Protein AF-V2W751-F1 (afdb_monomer)

Solvent-accessible surface area (backbone atoms only — not comparable to full-atom values): 21416 Å² total; per-residue (Å²): 129,74,83,82,61,48,82,93,72,42,69,67,79,45,52,63,68,59,53,48,47,55,61,40,55,54,59,71,37,86,82,28,37,32,38,90,97,34,68,51,27,54,68,54,55,50,49,55,42,44,74,68,67,50,51,70,68,60,56,48,63,60,66,46,85,87,59,82,78,50,60,59,45,31,50,54,49,50,47,54,50,46,64,56,71,80,83,89,65,98,66,56,72,68,54,54,52,47,48,53,34,42,51,46,50,11,51,36,47,47,24,59,45,42,62,73,55,34,55,87,51,32,48,50,53,28,48,18,28,37,28,26,18,48,56,50,48,33,52,48,34,53,75,36,37,64,46,39,41,50,65,66,60,49,49,43,53,42,36,27,46,50,33,41,55,48,53,52,52,52,42,44,72,76,41,47,88,44,80,57,64,65,72,76,66,50,80,74,85,67,67,49,70,68,57,48,51,53,51,51,52,52,50,51,53,50,50,55,50,34,72,76,34,61,89,70,62,63,74,80,84,74,73,74,44,70,35,37,47,100,85,61,48,71,44,89,57,74,95,77,47,43,58,84,45,82,83,59,37,57,58,87,36,22,46,55,75,77,48,50,67,72,59,29,48,55,45,4,57,62,60,46,51,74,41,67,71,48,27,54,53,48,56,56,48,51,54,53,49,60,72,73,55,59,91,47,51,31,66,72,14,52,81,50,42,75,73,75,82,67,78,75,52,91,86,59,73,68,94,73,78,73,74,77,75,82,82,76,90,69,91,74,89,80,83,88,82,74,88,68,77,73,69,76,81,74,76,90,78,88,83,83,89,84,86,86,85,134

Structure (mmCIF, N/CA/C/O backbone):
data_AF-V2W751-F1
#
_entry.id   AF-V2W751-F1
#
loop_
_atom_site.group_PDB
_atom_site.id
_atom_site.type_symbol
_atom_site.label_atom_id
_atom_site.label_alt_id
_atom_site.label_comp_id
_atom_site.label_asym_id
_atom_site.label_entity_id
_atom_site.label_seq_id
_atom_site.pdbx_PDB_ins_code
_atom_site.Cartn_x
_atom_site.Cartn_y
_atom_site.Cartn_z
_atom_site.occupancy
_atom_site.B_iso_or_equiv
_atom_site.auth_seq_id
_atom_site.auth_comp_id
_atom_site.auth_asym_id
_atom_site.auth_atom_id
_atom_site.pdbx_PDB_model_num
ATOM 1 N N . MET A 1 1 ? 7.497 -13.886 -3.544 1.00 73.06 1 MET A N 1
ATOM 2 C CA . MET A 1 1 ? 6.842 -13.140 -4.634 1.00 73.06 1 MET A CA 1
ATOM 3 C C . MET A 1 1 ? 6.254 -14.146 -5.600 1.00 73.06 1 MET A C 1
ATOM 5 O O . MET A 1 1 ? 6.884 -15.173 -5.815 1.00 73.06 1 MET A O 1
ATOM 9 N N . ASP A 1 2 ? 5.068 -13.875 -6.133 1.00 83.25 2 ASP A N 1
ATOM 10 C CA . ASP A 1 2 ? 4.444 -14.713 -7.155 1.00 83.25 2 ASP A CA 1
ATOM 11 C C . ASP A 1 2 ? 5.068 -14.407 -8.529 1.00 83.25 2 ASP A C 1
ATOM 13 O O . ASP A 1 2 ? 5.071 -13.250 -8.955 1.00 83.25 2 ASP A O 1
ATOM 17 N N . LEU A 1 3 ? 5.622 -15.425 -9.196 1.00 87.94 3 LEU A N 1
ATOM 18 C CA . LEU A 1 3 ? 6.333 -15.276 -10.473 1.00 87.94 3 LEU A CA 1
ATOM 19 C C . LEU A 1 3 ? 5.487 -15.644 -11.703 1.00 87.94 3 LEU A C 1
ATOM 21 O O . LEU A 1 3 ? 5.994 -15.595 -12.821 1.00 87.94 3 LEU A O 1
ATOM 25 N N . LEU A 1 4 ? 4.219 -16.020 -11.518 1.00 85.88 4 LEU A N 1
ATOM 26 C CA . LEU A 1 4 ? 3.362 -16.484 -12.607 1.00 85.88 4 LEU A CA 1
ATOM 27 C C . LEU A 1 4 ? 2.984 -15.323 -13.532 1.00 85.88 4 LEU A C 1
ATOM 29 O O . LEU A 1 4 ? 2.599 -14.249 -13.075 1.00 85.88 4 LEU A O 1
ATOM 33 N N . VAL A 1 5 ? 3.057 -15.536 -14.838 1.00 85.62 5 VAL A N 1
ATOM 34 C CA . VAL A 1 5 ? 2.650 -14.558 -15.856 1.00 85.62 5 VAL A CA 1
ATOM 35 C C . VAL A 1 5 ? 1.799 -15.244 -16.912 1.00 85.62 5 VAL A C 1
ATOM 37 O O . VAL A 1 5 ? 1.831 -16.469 -17.045 1.00 85.62 5 VAL A O 1
ATOM 40 N N . GLY A 1 6 ? 1.016 -14.456 -17.645 1.00 83.00 6 GLY A N 1
ATOM 41 C CA . GLY A 1 6 ? 0.236 -14.954 -18.767 1.00 83.00 6 GLY A CA 1
ATOM 42 C C . GLY A 1 6 ? 1.118 -15.397 -19.934 1.00 83.00 6 GLY A C 1
ATOM 43 O O . GLY A 1 6 ? 2.345 -15.249 -19.925 1.00 83.00 6 GLY A O 1
ATOM 44 N N . HIS A 1 7 ? 0.468 -15.916 -20.975 1.00 76.06 7 HIS A N 1
ATOM 45 C CA . HIS A 1 7 ? 1.144 -16.258 -22.223 1.00 76.06 7 HIS A CA 1
ATOM 46 C C . HIS A 1 7 ? 1.943 -15.055 -22.758 1.00 76.06 7 HIS A C 1
ATOM 48 O O . HIS A 1 7 ? 1.533 -13.906 -22.593 1.00 76.06 7 HIS A O 1
ATOM 54 N N . SER A 1 8 ? 3.110 -15.312 -23.353 1.00 79.31 8 SER A N 1
ATOM 55 C CA . SER A 1 8 ? 4.026 -14.271 -23.853 1.00 79.31 8 SER A CA 1
ATOM 56 C C . SER A 1 8 ? 4.509 -13.267 -22.793 1.00 79.31 8 SER A C 1
ATOM 58 O O . SER A 1 8 ? 4.805 -12.118 -23.112 1.00 79.31 8 SER A O 1
ATOM 60 N N . ASN A 1 9 ? 4.609 -13.686 -21.526 1.00 77.00 9 ASN A N 1
ATOM 61 C CA . ASN A 1 9 ? 5.012 -12.838 -20.397 1.00 77.00 9 ASN A CA 1
ATOM 62 C C . ASN A 1 9 ? 4.085 -11.631 -20.160 1.00 77.00 9 ASN A C 1
ATOM 64 O O . ASN A 1 9 ? 4.507 -10.623 -19.582 1.00 77.00 9 ASN A O 1
ATOM 68 N N . VAL A 1 10 ? 2.824 -11.705 -20.593 1.00 78.88 10 VAL A N 1
ATOM 69 C CA . VAL A 1 10 ? 1.836 -10.648 -20.347 1.00 78.88 10 VAL A CA 1
ATOM 70 C C . VAL A 1 10 ? 1.491 -10.608 -18.856 1.00 78.88 10 VAL A C 1
ATOM 72 O O . VAL A 1 10 ? 1.266 -11.639 -18.219 1.00 78.88 10 VAL A O 1
ATOM 75 N N . THR A 1 11 ? 1.484 -9.404 -18.288 1.00 81.69 11 THR A N 1
ATOM 76 C CA . THR A 1 11 ? 1.097 -9.137 -16.898 1.00 81.69 11 THR A CA 1
ATOM 77 C C . THR A 1 11 ? -0.205 -8.349 -16.895 1.00 81.69 11 THR A C 1
ATOM 79 O O . THR A 1 11 ? -0.374 -7.451 -17.714 1.00 81.69 11 THR A O 1
ATOM 82 N N . SER A 1 12 ? -1.132 -8.701 -16.002 1.00 83.25 12 SER A N 1
ATOM 83 C CA . SER A 1 12 ? -2.321 -7.882 -15.758 1.00 83.25 12 SER A CA 1
ATOM 84 C C . SER A 1 12 ? -1.918 -6.592 -15.056 1.00 83.25 12 SER A C 1
ATOM 86 O O . SER A 1 12 ? -1.021 -6.610 -14.215 1.00 83.25 12 SER A O 1
ATOM 88 N N . ASP A 1 13 ? -2.604 -5.504 -15.381 1.00 82.19 13 ASP A N 1
ATOM 89 C CA . ASP A 1 13 ? -2.395 -4.191 -14.783 1.00 82.19 13 ASP A CA 1
ATOM 90 C C . ASP A 1 13 ? -3.690 -3.685 -14.144 1.00 82.19 13 ASP A C 1
ATOM 92 O O . ASP A 1 13 ? -4.791 -4.056 -14.563 1.00 82.19 13 ASP A O 1
ATOM 96 N N . LYS A 1 14 ? -3.545 -2.848 -13.120 1.00 84.62 14 LYS A N 1
ATOM 97 C CA . LYS A 1 14 ? -4.648 -2.169 -12.444 1.00 84.62 14 LYS A CA 1
ATOM 98 C C . LYS A 1 14 ? -4.246 -0.720 -12.229 1.00 84.62 14 LYS A C 1
ATOM 100 O O . LYS A 1 14 ? -3.192 -0.455 -11.658 1.00 84.62 14 LYS A O 1
ATOM 105 N N . ASP A 1 15 ? -5.091 0.199 -12.691 1.00 79.44 15 ASP A N 1
ATOM 106 C CA . ASP A 1 15 ? -4.838 1.634 -12.572 1.00 79.44 15 ASP A CA 1
ATOM 107 C C . ASP A 1 15 ? -4.780 2.035 -11.091 1.00 79.44 15 ASP A C 1
ATOM 109 O O . ASP A 1 15 ? -5.722 1.801 -10.324 1.00 79.44 15 ASP A O 1
ATOM 113 N N . TYR A 1 16 ? -3.672 2.655 -10.687 1.00 79.25 16 TYR A N 1
ATOM 114 C CA . TYR A 1 16 ? -3.466 3.090 -9.311 1.00 79.25 16 TYR A CA 1
ATOM 115 C C . TYR A 1 16 ? -4.491 4.144 -8.877 1.00 79.25 16 TYR A C 1
ATOM 117 O O . TYR A 1 16 ? -4.896 4.149 -7.714 1.00 79.25 16 TYR A O 1
ATOM 125 N N . HIS A 1 17 ? -4.985 4.989 -9.790 1.00 77.19 17 HIS A N 1
ATOM 126 C CA . HIS A 1 17 ? -6.049 5.943 -9.475 1.00 77.19 17 HIS A CA 1
ATOM 127 C C . HIS A 1 17 ? -7.337 5.217 -9.094 1.00 77.19 17 HIS A C 1
ATOM 129 O O . HIS A 1 17 ? -7.989 5.588 -8.116 1.00 77.19 17 HIS A O 1
ATOM 135 N N . HIS A 1 18 ? -7.681 4.152 -9.827 1.00 81.06 18 HIS A N 1
ATOM 136 C CA . HIS A 1 18 ? -8.839 3.323 -9.509 1.00 81.06 18 HIS A CA 1
ATOM 137 C C . HIS A 1 18 ? -8.667 2.646 -8.145 1.00 81.06 18 HIS A C 1
ATOM 139 O O . HIS A 1 18 ? -9.551 2.733 -7.293 1.00 81.06 18 HIS A O 1
ATOM 145 N N . VAL A 1 19 ? -7.503 2.044 -7.893 1.00 83.44 19 VAL A N 1
ATOM 146 C CA . VAL A 1 19 ? -7.194 1.403 -6.606 1.00 83.44 19 VAL A CA 1
ATOM 147 C C . VAL A 1 19 ? -7.315 2.394 -5.443 1.00 83.44 19 VAL A C 1
ATOM 149 O O . VAL A 1 19 ? -7.905 2.073 -4.409 1.00 83.44 19 VAL A O 1
ATOM 152 N N . PHE A 1 20 ? -6.808 3.617 -5.598 1.00 80.69 20 PHE A N 1
ATOM 153 C CA . PHE A 1 20 ? -6.849 4.629 -4.539 1.00 80.69 20 PHE A CA 1
ATOM 154 C C . PHE A 1 20 ? -8.255 5.185 -4.305 1.00 80.69 20 PHE A C 1
ATOM 156 O O . PHE A 1 20 ? -8.636 5.392 -3.149 1.00 80.69 20 PHE A O 1
ATOM 163 N N . LYS A 1 21 ? -9.060 5.326 -5.365 1.00 76.94 21 LYS A N 1
ATOM 164 C CA . LYS A 1 21 ? -10.497 5.620 -5.259 1.00 76.94 21 LYS A CA 1
ATOM 165 C C . LYS A 1 21 ? -11.221 4.520 -4.472 1.00 76.94 21 LYS A C 1
ATOM 167 O O . LYS A 1 21 ? -11.957 4.805 -3.529 1.00 76.94 21 LYS A O 1
ATOM 172 N N . CYS A 1 22 ? -10.959 3.251 -4.776 1.00 80.69 22 CYS A N 1
ATOM 173 C CA . CYS A 1 22 ? -11.554 2.129 -4.046 1.00 80.69 22 CYS A CA 1
ATOM 174 C C . CYS A 1 22 ? -11.138 2.104 -2.562 1.00 80.69 22 CYS A C 1
ATOM 176 O O . CYS A 1 22 ? -11.973 1.858 -1.688 1.00 80.69 22 CYS A O 1
ATOM 178 N N . LEU A 1 23 ? -9.886 2.452 -2.244 1.00 78.81 23 LEU A N 1
ATOM 179 C CA . LEU A 1 23 ? -9.411 2.586 -0.860 1.00 78.81 23 LEU A CA 1
ATOM 180 C C . LEU A 1 23 ? -10.078 3.739 -0.092 1.00 78.81 23 LEU A C 1
ATOM 182 O O . LEU A 1 23 ? -10.232 3.660 1.129 1.00 78.81 23 LEU A O 1
ATOM 186 N N . GLN A 1 24 ? -10.490 4.810 -0.770 1.00 74.00 24 GLN A N 1
ATOM 187 C CA . GLN A 1 24 ? -11.296 5.870 -0.160 1.00 74.00 24 GLN A CA 1
ATOM 188 C C . GLN A 1 24 ? -12.697 5.370 0.193 1.00 74.00 24 GLN A C 1
ATOM 190 O O . GLN A 1 24 ? -13.166 5.615 1.304 1.00 74.00 24 GLN A O 1
ATOM 195 N N . ASN A 1 25 ? -13.335 4.629 -0.714 1.00 72.56 25 ASN A N 1
ATOM 196 C CA . ASN A 1 25 ? -14.704 4.145 -0.530 1.00 72.56 25 ASN A CA 1
ATOM 197 C C . ASN A 1 25 ? -14.851 3.189 0.662 1.00 72.56 25 ASN A C 1
ATOM 199 O O . ASN A 1 25 ? -15.901 3.174 1.305 1.00 72.56 25 ASN A O 1
ATOM 203 N N . LEU A 1 26 ? -13.787 2.475 1.046 1.00 69.94 26 LEU A N 1
ATOM 204 C CA . LEU A 1 26 ? -13.773 1.675 2.278 1.00 69.94 26 LEU A CA 1
ATOM 205 C C . LEU A 1 26 ? -14.098 2.481 3.537 1.00 69.94 26 LEU A C 1
ATOM 207 O O . LEU A 1 26 ? -14.665 1.958 4.490 1.00 69.94 26 LEU A O 1
ATOM 211 N N . LYS A 1 27 ? -13.780 3.775 3.542 1.00 62.22 27 LYS A N 1
ATOM 212 C CA . LYS A 1 27 ? -13.969 4.667 4.692 1.00 62.22 27 LYS A CA 1
ATOM 213 C C . LYS A 1 27 ? -15.420 5.112 4.858 1.00 62.22 27 LYS A C 1
ATOM 215 O O . LYS A 1 27 ? -15.774 5.661 5.897 1.00 62.22 27 LYS A O 1
ATOM 220 N N . LEU A 1 28 ? -16.247 4.894 3.837 1.00 58.19 28 LEU A N 1
ATOM 221 C CA . LEU A 1 28 ? -17.688 5.124 3.887 1.00 58.19 28 LEU A CA 1
ATOM 222 C C . LEU A 1 28 ? -18.445 3.880 4.354 1.00 58.19 28 LEU A C 1
ATOM 224 O O . LEU A 1 28 ? -19.629 3.973 4.678 1.00 58.19 28 LEU A O 1
ATOM 228 N N . GLN A 1 29 ? -17.784 2.721 4.428 1.00 65.25 29 GLN A N 1
ATOM 229 C CA . GLN A 1 29 ? -18.441 1.512 4.891 1.00 65.25 29 GLN A CA 1
ATOM 230 C C . GLN A 1 29 ? -18.704 1.613 6.393 1.00 65.25 29 GLN A C 1
ATOM 232 O O . GLN A 1 29 ? -17.788 1.673 7.215 1.00 65.25 29 GLN A O 1
ATOM 237 N N . ALA A 1 30 ? -19.987 1.595 6.759 1.00 61.12 30 ALA A N 1
ATOM 238 C CA . ALA A 1 30 ? -20.428 1.610 8.152 1.00 61.12 30 ALA A CA 1
ATOM 239 C C . ALA A 1 30 ? -19.853 0.435 8.965 1.00 61.12 30 ALA A C 1
ATOM 241 O O . ALA A 1 30 ? -19.708 0.539 10.181 1.00 61.12 30 ALA A O 1
ATOM 242 N N . GLN A 1 31 ? -19.498 -0.661 8.287 1.00 74.06 31 GLN A N 1
ATOM 243 C CA . GLN A 1 31 ? -18.915 -1.858 8.884 1.00 74.06 31 GLN A CA 1
ATOM 244 C C . GLN A 1 31 ? -17.474 -1.653 9.387 1.00 74.06 31 GLN A C 1
ATOM 246 O O . GLN A 1 31 ? -17.047 -2.377 10.284 1.00 74.06 31 GLN A O 1
ATOM 251 N N . GLY A 1 32 ? -16.760 -0.636 8.887 1.00 83.25 32 GLY A N 1
ATOM 252 C CA . GLY A 1 32 ? -15.377 -0.344 9.263 1.00 83.25 32 GLY A CA 1
ATOM 253 C C . GLY A 1 32 ? -14.355 -1.340 8.706 1.00 83.25 32 GLY A C 1
ATOM 254 O O . GLY A 1 32 ? -14.696 -2.300 8.023 1.00 83.25 32 GLY A O 1
ATOM 255 N N . ILE A 1 33 ? -13.082 -1.084 9.008 1.00 88.25 33 ILE A N 1
ATOM 256 C CA . ILE A 1 33 ? -11.937 -1.893 8.567 1.00 88.25 33 ILE A CA 1
ATOM 257 C C . ILE A 1 33 ? -11.385 -2.652 9.775 1.00 88.25 33 ILE A C 1
ATOM 259 O O . ILE A 1 33 ? -10.992 -2.029 10.763 1.00 88.25 33 ILE A O 1
ATOM 263 N N . GLN A 1 34 ? -11.328 -3.981 9.714 1.00 89.88 34 GLN A N 1
ATOM 264 C CA . GLN A 1 34 ? -10.717 -4.787 10.767 1.00 89.88 34 GLN A CA 1
ATOM 265 C C . GLN A 1 34 ? -9.197 -4.855 10.597 1.00 89.88 34 GLN A C 1
ATOM 267 O O . GLN A 1 34 ? -8.691 -5.299 9.566 1.00 89.88 34 GLN A O 1
ATOM 272 N N . ILE A 1 35 ? -8.474 -4.460 11.643 1.00 88.88 35 ILE A N 1
ATOM 273 C CA . ILE A 1 35 ? -7.019 -4.578 11.761 1.00 88.88 35 ILE A CA 1
ATOM 274 C C . ILE A 1 35 ? -6.719 -5.007 13.189 1.00 88.88 35 ILE A C 1
ATOM 276 O O . ILE A 1 35 ? -7.204 -4.380 14.131 1.00 88.88 35 ILE A O 1
ATOM 280 N N . LEU A 1 36 ? -5.925 -6.068 13.354 1.00 83.88 36 LEU A N 1
ATOM 281 C CA . LEU A 1 36 ? -5.809 -6.771 14.637 1.00 83.88 36 LEU A CA 1
ATOM 282 C C . LEU A 1 36 ? -7.206 -7.249 15.101 1.00 83.88 36 LEU A C 1
ATOM 284 O O . LEU A 1 36 ? -8.037 -7.684 14.296 1.00 83.88 36 LEU A O 1
ATOM 288 N N . ASP A 1 37 ? -7.480 -7.090 16.393 1.00 85.38 37 ASP A N 1
ATOM 289 C CA . ASP A 1 37 ? -8.782 -7.303 17.022 1.00 85.38 37 ASP A CA 1
ATOM 290 C C . ASP A 1 37 ? -9.638 -6.021 17.073 1.00 85.38 37 ASP A C 1
ATOM 292 O O . ASP A 1 37 ? -10.608 -5.945 17.828 1.00 85.38 37 ASP A O 1
ATOM 296 N N . GLN A 1 38 ? -9.279 -4.983 16.305 1.00 89.44 38 GLN A N 1
ATOM 297 C CA . GLN A 1 38 ? -9.976 -3.696 16.294 1.00 89.44 38 GLN A CA 1
ATOM 298 C C . GLN A 1 38 ? -10.731 -3.474 14.986 1.00 89.44 38 GLN A C 1
ATOM 300 O O . GLN A 1 38 ? -10.213 -3.718 13.898 1.00 89.44 38 GLN A O 1
ATOM 305 N N . VAL A 1 39 ? -11.953 -2.952 15.096 1.00 91.06 39 VAL A N 1
ATOM 306 C CA . VAL A 1 39 ? -12.754 -2.510 13.948 1.00 91.06 39 VAL A CA 1
ATOM 307 C C . VAL A 1 39 ? -12.675 -0.992 13.870 1.00 91.06 39 VAL A C 1
ATOM 309 O O . VAL A 1 39 ? -13.299 -0.281 14.658 1.00 91.06 39 VAL A O 1
ATOM 312 N N . LEU A 1 40 ? -11.896 -0.490 12.918 1.00 90.00 40 LEU A N 1
ATOM 313 C CA . LEU A 1 40 ? -11.726 0.934 12.664 1.00 90.00 40 LEU A CA 1
ATOM 314 C C . LEU A 1 40 ? -12.932 1.462 11.892 1.00 90.00 40 LEU A C 1
ATOM 316 O O . LEU A 1 40 ? -13.013 1.373 10.667 1.00 90.00 40 LEU A O 1
ATOM 320 N N . THR A 1 41 ? -13.893 2.002 12.632 1.00 90.12 41 THR A N 1
ATOM 321 C CA . THR A 1 41 ? -15.079 2.648 12.068 1.00 90.12 41 THR A CA 1
ATOM 322 C C . THR A 1 41 ? -14.791 4.105 11.692 1.00 90.12 41 THR A C 1
ATOM 324 O O . THR A 1 41 ? -13.851 4.717 12.217 1.00 90.12 41 THR A O 1
ATOM 327 N N . PRO A 1 42 ? -15.621 4.725 10.832 1.00 87.31 42 PRO A N 1
ATOM 328 C CA . PRO A 1 42 ? -15.451 6.130 10.473 1.00 87.31 42 PRO A CA 1
ATOM 329 C C . PRO A 1 42 ? -15.471 7.064 11.688 1.00 87.31 42 PRO A C 1
ATOM 331 O O . PRO A 1 42 ? -14.747 8.053 11.710 1.00 87.31 42 PRO A O 1
ATOM 334 N N . SER A 1 43 ? -16.264 6.759 12.720 1.00 87.88 43 SER A N 1
ATOM 335 C CA . SER A 1 43 ? -16.303 7.547 13.959 1.00 87.88 43 SER A CA 1
ATOM 336 C C . SER A 1 43 ? -14.980 7.497 14.720 1.00 87.88 43 SER A C 1
ATOM 338 O O . SER A 1 43 ? -14.514 8.544 15.165 1.00 87.88 43 SER A O 1
ATOM 340 N N . ILE A 1 44 ? -14.347 6.322 14.806 1.00 89.12 44 ILE A N 1
ATOM 341 C CA . ILE A 1 44 ? -13.020 6.167 15.415 1.00 89.12 44 ILE A CA 1
ATOM 342 C C . ILE A 1 44 ? -12.010 7.011 14.637 1.00 89.12 44 ILE A C 1
ATOM 344 O O . ILE A 1 44 ? -11.370 7.876 15.223 1.00 89.12 44 ILE A O 1
ATOM 348 N N . ILE A 1 45 ? -11.921 6.855 13.312 1.00 88.69 45 ILE A N 1
ATOM 349 C CA . ILE A 1 45 ? -10.951 7.611 12.500 1.00 88.69 45 ILE A CA 1
ATOM 350 C C . ILE A 1 45 ? -11.156 9.128 12.666 1.00 88.69 45 ILE A C 1
ATOM 352 O O . ILE A 1 45 ? -10.192 9.862 12.878 1.00 88.69 45 ILE A O 1
ATOM 356 N N . LYS A 1 46 ? -12.409 9.605 12.639 1.00 89.69 46 LYS A N 1
ATOM 357 C CA . LYS A 1 46 ? -12.745 11.021 12.873 1.00 89.69 46 LYS A CA 1
ATOM 358 C C . LYS A 1 46 ? -12.289 11.508 14.250 1.00 89.69 46 LYS A C 1
ATOM 360 O O . LYS A 1 46 ? -11.777 12.620 14.348 1.00 89.69 46 LYS A O 1
ATOM 365 N N . GLN A 1 47 ? -12.444 10.689 15.290 1.00 89.69 47 GLN A N 1
ATOM 366 C CA . GLN A 1 47 ? -11.999 11.030 16.640 1.00 89.69 47 GLN A CA 1
ATOM 367 C C . GLN A 1 47 ? -10.477 11.211 16.703 1.00 89.69 47 GLN A C 1
ATOM 369 O O . GLN A 1 47 ? -10.022 12.237 17.196 1.00 89.69 47 GLN A O 1
ATOM 374 N N . TYR A 1 48 ? -9.692 10.292 16.131 1.00 89.56 48 TYR A N 1
ATOM 375 C CA . TYR A 1 48 ? -8.226 10.429 16.104 1.00 89.56 48 TYR A CA 1
ATOM 376 C C . TYR A 1 48 ? -7.760 11.640 15.300 1.00 89.56 48 TYR A C 1
ATOM 378 O O . TYR A 1 48 ? -6.816 12.315 15.701 1.00 89.56 48 TYR A O 1
ATOM 386 N N . LEU A 1 49 ? -8.427 11.946 14.185 1.00 88.56 49 LEU A N 1
ATOM 387 C CA . LEU A 1 49 ? -8.127 13.152 13.413 1.00 88.56 49 LEU A CA 1
ATOM 388 C C . LEU A 1 49 ? -8.422 14.420 14.226 1.00 88.56 49 LEU A C 1
ATOM 390 O O . LEU A 1 49 ? -7.624 15.356 14.216 1.00 88.56 49 LEU A O 1
ATOM 394 N N . SER A 1 50 ? -9.532 14.444 14.966 1.00 89.38 50 SER A N 1
ATOM 395 C CA . SER A 1 50 ? -9.856 15.553 15.867 1.00 89.38 50 SER A CA 1
ATOM 396 C C . SER A 1 50 ? -8.823 15.684 16.990 1.00 89.38 50 SER A C 1
ATOM 398 O O . SER A 1 50 ? -8.377 16.791 17.284 1.00 89.38 50 SER A O 1
ATOM 400 N N . ASP A 1 51 ? -8.408 14.568 17.595 1.00 87.69 51 ASP A N 1
ATOM 401 C CA . ASP A 1 51 ? -7.397 14.542 18.659 1.00 87.69 51 ASP A CA 1
ATOM 402 C C . ASP A 1 51 ? -6.012 14.981 18.153 1.00 87.69 51 ASP A C 1
ATOM 404 O O . ASP A 1 51 ? -5.248 15.602 18.894 1.00 87.69 51 ASP A O 1
ATOM 408 N N . ALA A 1 52 ? -5.708 14.720 16.878 1.00 86.25 52 ALA A N 1
ATOM 409 C CA . ALA A 1 52 ? -4.516 15.207 16.185 1.00 86.25 52 ALA A CA 1
ATOM 410 C C . ALA A 1 52 ? -4.598 16.696 15.788 1.00 86.25 52 ALA A C 1
ATOM 412 O O . ALA A 1 52 ? -3.631 17.244 15.260 1.00 86.25 52 ALA A O 1
ATOM 413 N N . GLY A 1 53 ? -5.725 17.367 16.057 1.00 86.69 53 GLY A N 1
ATOM 414 C CA . GLY A 1 53 ? -5.906 18.803 15.842 1.00 86.69 53 GLY A CA 1
ATOM 415 C C . GLY A 1 53 ? -6.485 19.192 14.480 1.00 86.69 53 GLY A C 1
ATOM 416 O O . GLY A 1 53 ? -6.475 20.376 14.139 1.00 86.69 53 GLY A O 1
ATOM 417 N N . HIS A 1 54 ? -7.005 18.245 13.692 1.00 85.06 54 HIS A N 1
ATOM 418 C CA . HIS A 1 54 ? -7.702 18.579 12.448 1.00 85.06 54 HIS A CA 1
ATOM 419 C C . HIS A 1 54 ? -9.048 19.267 12.729 1.00 85.06 54 HIS A C 1
ATOM 421 O O . HIS A 1 54 ? -9.771 18.908 13.658 1.00 85.06 54 HIS A O 1
ATOM 427 N N . SER A 1 55 ? -9.411 20.256 11.904 1.00 87.38 55 SER A N 1
ATOM 428 C CA . SER A 1 55 ? -10.670 20.989 12.068 1.00 87.38 55 SER A CA 1
ATOM 429 C C . SER A 1 55 ? -11.885 20.127 11.712 1.00 87.38 55 SER A C 1
ATOM 431 O O . SER A 1 55 ? -11.832 19.278 10.820 1.00 87.38 55 SER A O 1
ATOM 433 N N . GLN A 1 56 ? -13.023 20.388 12.359 1.00 85.25 56 GLN A N 1
ATOM 434 C CA . GLN A 1 56 ? -14.259 19.651 12.087 1.00 85.25 56 GLN A CA 1
ATOM 435 C C . GLN A 1 56 ? -14.728 19.804 10.631 1.00 85.25 56 GLN A C 1
ATOM 437 O O . GLN A 1 56 ? -15.219 18.836 10.056 1.00 85.25 56 GLN A O 1
ATOM 442 N N . MET A 1 57 ? -14.535 20.981 10.017 1.00 83.00 57 MET A N 1
ATOM 443 C CA . MET A 1 57 ? -14.830 21.190 8.591 1.00 83.00 57 MET A CA 1
ATOM 444 C C . MET A 1 57 ? -13.959 20.303 7.696 1.00 83.00 57 MET A C 1
ATOM 446 O O . MET A 1 57 ? -14.480 19.655 6.796 1.00 83.00 57 MET A O 1
ATOM 450 N N . HIS A 1 58 ? -12.653 20.222 7.975 1.00 81.81 58 HIS A N 1
ATOM 451 C CA . HIS A 1 58 ? -11.721 19.369 7.229 1.00 81.81 58 HIS A CA 1
ATOM 452 C C . HIS A 1 58 ? -12.104 17.889 7.337 1.00 81.81 58 HIS A C 1
ATOM 454 O O . HIS A 1 58 ? -12.159 17.168 6.344 1.00 81.81 58 HIS A O 1
ATOM 460 N N . ILE A 1 59 ? -12.447 17.442 8.546 1.00 84.06 59 ILE A N 1
ATOM 461 C CA . ILE A 1 59 ? -12.908 16.073 8.797 1.00 84.06 59 ILE A CA 1
ATOM 462 C C . ILE A 1 59 ? -14.246 15.800 8.094 1.00 84.06 59 ILE A C 1
ATOM 464 O O . ILE A 1 59 ? -14.436 14.724 7.539 1.00 84.06 59 ILE A O 1
ATOM 468 N N . GLN A 1 60 ? -15.189 16.741 8.099 1.00 82.75 60 GLN A N 1
ATOM 469 C CA . GLN A 1 60 ? -16.473 16.566 7.416 1.00 82.75 60 GLN A CA 1
ATOM 470 C C . GLN A 1 60 ? -16.312 16.482 5.899 1.00 82.75 60 GLN A C 1
ATOM 472 O O . GLN A 1 60 ? -16.905 15.589 5.298 1.00 82.75 60 GLN A O 1
ATOM 477 N N . ALA A 1 61 ? -15.475 17.338 5.308 1.00 79.56 61 ALA A N 1
ATOM 478 C CA . ALA A 1 61 ? -15.181 17.315 3.877 1.00 79.56 61 ALA A CA 1
ATOM 479 C C . ALA A 1 61 ? -14.608 15.956 3.438 1.00 79.56 61 ALA A C 1
ATOM 481 O O . ALA A 1 61 ? -15.108 15.347 2.500 1.00 79.56 61 ALA A O 1
ATOM 482 N N . MET A 1 62 ? -13.638 15.412 4.182 1.00 76.75 62 MET A N 1
ATOM 483 C CA . MET A 1 62 ? -13.003 14.123 3.859 1.00 76.75 62 MET A CA 1
ATOM 484 C C . MET A 1 62 ? -13.928 12.898 3.959 1.00 76.75 62 MET A C 1
ATOM 486 O O . MET A 1 62 ? -13.600 11.843 3.420 1.00 76.75 62 MET A O 1
ATOM 490 N N . PHE A 1 63 ? -15.047 13.003 4.679 1.00 77.44 63 PHE A N 1
ATOM 491 C CA . PHE A 1 63 ? -15.995 11.903 4.894 1.00 77.44 63 PHE A CA 1
ATOM 492 C C . PHE A 1 63 ? -17.368 12.183 4.265 1.00 77.44 63 PHE A C 1
ATOM 494 O O . PHE A 1 63 ? -18.359 11.565 4.665 1.00 77.44 63 PHE A O 1
ATOM 501 N N . HIS A 1 64 ? -17.446 13.126 3.324 1.00 72.56 64 HIS A N 1
ATOM 502 C CA . HIS A 1 64 ? -18.688 13.447 2.638 1.00 72.56 64 HIS A CA 1
ATOM 503 C C . HIS A 1 64 ? -19.003 12.372 1.572 1.00 72.56 64 HIS A C 1
ATOM 505 O O . HIS A 1 64 ? -18.175 12.124 0.700 1.00 72.56 64 HIS A O 1
ATOM 511 N N . PRO A 1 65 ? -20.174 11.708 1.619 1.00 59.06 65 PRO A N 1
ATOM 512 C CA . PRO A 1 65 ? -20.469 10.539 0.779 1.00 59.06 65 PRO A CA 1
ATOM 513 C C . PRO A 1 65 ? -20.768 10.863 -0.694 1.00 59.06 65 PRO A C 1
ATOM 515 O O . PRO A 1 65 ? -20.735 9.957 -1.525 1.00 59.06 65 PRO A O 1
ATOM 518 N N . GLU A 1 66 ? -21.073 12.124 -1.008 1.00 60.44 66 GLU A N 1
ATOM 519 C CA . GLU A 1 66 ? -21.448 12.568 -2.361 1.00 60.44 66 GLU A CA 1
ATOM 520 C C . GLU A 1 66 ? -20.243 12.822 -3.278 1.00 60.44 66 GLU A C 1
ATOM 522 O O . GLU A 1 66 ? -20.401 12.868 -4.493 1.00 60.44 66 GLU A O 1
ATOM 527 N N . ASP A 1 67 ? -19.032 12.936 -2.724 1.00 58.03 67 ASP A N 1
ATOM 528 C CA . ASP A 1 67 ? -17.831 13.263 -3.497 1.00 58.03 67 ASP A CA 1
ATOM 529 C C . ASP A 1 67 ? -16.927 12.038 -3.705 1.00 58.03 67 ASP A C 1
ATOM 531 O O . ASP A 1 67 ? -15.786 11.956 -3.252 1.00 58.03 67 ASP A O 1
ATOM 535 N N . LYS A 1 68 ? -17.486 11.013 -4.361 1.00 54.91 68 LYS A N 1
ATOM 536 C CA . LYS A 1 68 ? -16.801 9.733 -4.639 1.00 54.91 68 LYS A CA 1
ATOM 537 C C . LYS A 1 68 ? -15.750 9.831 -5.749 1.00 54.91 68 LYS A C 1
ATOM 539 O O . LYS A 1 68 ? -15.138 8.817 -6.089 1.00 54.91 68 LYS A O 1
ATOM 544 N N . GLN A 1 69 ? -15.601 11.001 -6.372 1.00 53.91 69 GLN A N 1
ATOM 545 C CA . GLN A 1 69 ? -14.675 11.228 -7.483 1.00 53.91 69 GLN A CA 1
ATOM 546 C C . GLN A 1 69 ? -13.503 12.142 -7.113 1.00 53.91 69 GLN A C 1
ATOM 548 O O . GLN A 1 69 ? -12.561 12.241 -7.900 1.00 53.91 69 GLN A O 1
ATOM 553 N N . ASP A 1 70 ? -13.494 12.731 -5.914 1.00 65.19 70 ASP A N 1
ATOM 554 C CA . ASP A 1 70 ? -12.374 13.551 -5.478 1.00 65.19 70 ASP A CA 1
ATOM 555 C C . ASP A 1 70 ? -11.212 12.714 -4.909 1.00 65.19 70 ASP A C 1
ATOM 557 O O . ASP A 1 70 ? -11.087 12.425 -3.710 1.00 65.19 70 ASP A O 1
ATOM 561 N N . ILE A 1 71 ? -10.307 12.360 -5.821 1.00 63.31 71 ILE A N 1
ATOM 562 C CA . ILE A 1 71 ? -9.031 11.697 -5.545 1.00 63.31 71 ILE A CA 1
ATOM 563 C C . ILE A 1 71 ? -8.165 12.543 -4.580 1.00 63.31 71 ILE A C 1
ATOM 565 O O . ILE A 1 71 ? -7.381 11.977 -3.816 1.00 63.31 71 ILE A O 1
ATOM 569 N N . MET A 1 72 ? -8.334 13.872 -4.522 1.00 66.69 72 MET A N 1
ATOM 570 C CA . MET A 1 72 ? -7.655 14.736 -3.549 1.00 66.69 72 MET A CA 1
ATOM 571 C C . MET A 1 72 ? -7.989 14.342 -2.119 1.00 66.69 72 MET A C 1
ATOM 573 O O . MET A 1 72 ? -7.108 14.118 -1.286 1.00 66.69 72 MET A O 1
ATOM 577 N N . LEU A 1 73 ? -9.287 14.273 -1.827 1.00 67.44 73 LEU A N 1
ATOM 578 C CA . LEU A 1 73 ? -9.793 13.937 -0.506 1.00 67.44 73 LEU A CA 1
ATOM 579 C C . LEU A 1 73 ? -9.378 12.513 -0.128 1.00 67.44 73 LEU A C 1
ATOM 581 O O . LEU A 1 73 ? -9.065 12.259 1.041 1.00 67.44 73 LEU A O 1
ATOM 585 N N . ALA A 1 74 ? -9.270 11.608 -1.111 1.00 66.31 74 ALA A N 1
ATOM 586 C CA . ALA A 1 74 ? -8.697 10.280 -0.915 1.00 66.31 74 ALA A CA 1
ATOM 587 C C . ALA A 1 74 ? -7.265 10.370 -0.378 1.00 66.31 74 ALA A C 1
ATOM 589 O O . ALA A 1 74 ? -6.988 9.846 0.707 1.00 66.31 74 ALA A O 1
ATOM 590 N N . TYR A 1 75 ? -6.384 11.066 -1.100 1.00 70.31 75 TYR A N 1
ATOM 591 C CA . TYR A 1 75 ? -4.979 11.235 -0.737 1.00 70.31 75 TYR A CA 1
ATOM 592 C C . TYR A 1 75 ? -4.808 11.951 0.595 1.00 70.31 75 TYR A C 1
ATOM 594 O O . TYR A 1 75 ? -4.110 11.437 1.468 1.00 70.31 75 TYR A O 1
ATOM 602 N N . MET A 1 76 ? -5.483 13.086 0.792 1.00 74.19 76 MET A N 1
ATOM 603 C CA . MET A 1 76 ? -5.414 13.850 2.036 1.00 74.19 76 MET A CA 1
ATOM 604 C C . MET A 1 76 ? -5.804 12.995 3.236 1.00 74.19 76 MET A C 1
ATOM 606 O O . MET A 1 76 ? -5.140 13.040 4.267 1.00 74.19 76 MET A O 1
ATOM 610 N N . LEU A 1 77 ? -6.848 12.177 3.121 1.00 75.69 77 LEU A N 1
ATOM 611 C CA . LEU A 1 77 ? -7.274 11.322 4.220 1.00 75.69 77 LEU A CA 1
ATOM 612 C C . LEU A 1 77 ? -6.298 10.165 4.471 1.00 75.69 77 LEU A C 1
ATOM 614 O O . LEU A 1 77 ? -6.003 9.872 5.625 1.00 75.69 77 LEU A O 1
ATOM 618 N N . LEU A 1 78 ? -5.782 9.513 3.422 1.00 78.06 78 LEU A N 1
ATOM 619 C CA . LEU A 1 78 ? -4.760 8.463 3.571 1.00 78.06 78 LEU A CA 1
ATOM 620 C C . LEU A 1 78 ? -3.482 9.026 4.211 1.00 78.06 78 LEU A C 1
ATOM 622 O O . LEU A 1 78 ? -2.936 8.416 5.131 1.00 78.06 78 LEU A O 1
ATOM 626 N N . HIS A 1 79 ? -3.079 10.227 3.790 1.00 79.06 79 HIS A N 1
ATOM 627 C CA . HIS A 1 79 ? -2.001 10.994 4.397 1.00 79.06 79 HIS A CA 1
ATOM 628 C C . HIS A 1 79 ? -2.280 11.288 5.874 1.00 79.06 79 HIS A C 1
ATOM 630 O O . HIS A 1 79 ? -1.459 10.991 6.737 1.00 79.06 79 HIS A O 1
ATOM 636 N N . ASN A 1 80 ? -3.447 11.850 6.196 1.00 80.69 80 ASN A N 1
ATOM 637 C CA . ASN A 1 80 ? -3.754 12.242 7.570 1.00 80.69 80 ASN A CA 1
ATOM 638 C C . ASN A 1 80 ? -3.778 11.030 8.509 1.00 80.69 80 ASN A C 1
ATOM 640 O O . ASN A 1 80 ? -3.344 11.155 9.647 1.00 80.69 80 ASN A O 1
ATOM 644 N N . ILE A 1 81 ? -4.197 9.854 8.023 1.00 83.44 81 ILE A N 1
ATOM 645 C CA . ILE A 1 81 ? -4.129 8.593 8.776 1.00 83.44 81 ILE A CA 1
ATOM 646 C C . ILE A 1 81 ? -2.675 8.175 9.035 1.00 83.44 81 ILE A C 1
ATOM 648 O O . ILE A 1 81 ? -2.347 7.822 10.166 1.00 83.44 81 ILE A O 1
ATOM 652 N N . TRP A 1 82 ? -1.786 8.221 8.034 1.00 84.25 82 TRP A N 1
ATOM 653 C CA . TRP A 1 82 ? -0.382 7.845 8.255 1.00 84.25 82 TRP A CA 1
ATOM 654 C C . TRP A 1 82 ? 0.384 8.850 9.124 1.00 84.25 82 TRP A C 1
ATOM 656 O O . TRP A 1 82 ? 1.416 8.498 9.692 1.00 84.25 82 TRP A O 1
ATOM 666 N N . SER A 1 83 ? -0.088 10.102 9.183 1.00 82.75 83 SER A N 1
ATOM 667 C CA . SER A 1 83 ? 0.579 11.231 9.849 1.00 82.75 83 SER A CA 1
ATOM 668 C C . SER A 1 83 ? 0.103 11.425 11.288 1.00 82.75 83 SER A C 1
ATOM 670 O O . SER A 1 83 ? 0.535 12.369 11.953 1.00 82.75 83 SER A O 1
ATOM 672 N N . LEU A 1 84 ? -0.779 10.549 11.782 1.00 83.25 84 LEU A N 1
ATOM 673 C CA . LEU A 1 84 ? -1.275 10.615 13.151 1.00 83.25 84 LEU A CA 1
ATOM 674 C C . LEU A 1 84 ? -0.112 10.509 14.154 1.00 83.25 84 LEU A C 1
ATOM 676 O O . LEU A 1 84 ? 0.683 9.565 14.085 1.00 83.25 84 LEU A O 1
ATOM 680 N N . PRO A 1 85 ? -0.005 11.447 15.111 1.00 78.00 85 PRO A N 1
ATOM 681 C CA . PRO A 1 85 ? 1.022 11.375 16.132 1.00 78.00 85 PRO A CA 1
ATOM 682 C C . PRO A 1 85 ? 0.763 10.194 17.087 1.00 78.00 85 PRO A C 1
ATOM 684 O O . PRO A 1 85 ? -0.394 9.829 17.330 1.00 78.00 85 PRO A O 1
ATOM 687 N N . PRO A 1 86 ? 1.817 9.611 17.686 1.00 71.69 86 PRO A N 1
ATOM 688 C CA . PRO A 1 86 ? 1.657 8.668 18.791 1.00 71.69 86 PRO A CA 1
ATOM 689 C C . PRO A 1 86 ? 0.937 9.353 19.965 1.00 71.69 86 PRO A C 1
ATOM 691 O O . PRO A 1 86 ? 1.138 10.545 20.209 1.00 71.69 86 PRO A O 1
ATOM 694 N N . SER A 1 87 ? 0.067 8.634 20.686 1.00 67.94 87 SER A N 1
ATOM 695 C CA . SER A 1 87 ? -0.791 9.270 21.691 1.00 67.94 87 SER A CA 1
ATOM 696 C C . SER A 1 87 ? 0.057 9.723 22.874 1.00 67.94 87 SER A C 1
ATOM 698 O O . SER A 1 87 ? 0.731 8.905 23.498 1.00 67.94 87 SER A O 1
ATOM 700 N N . GLY A 1 88 ? 0.013 11.014 23.197 1.00 62.19 88 GLY A N 1
ATOM 701 C CA . GLY A 1 88 ? 0.758 11.585 24.323 1.00 62.19 88 GLY A CA 1
ATOM 702 C C . GLY A 1 88 ? 0.007 11.601 25.659 1.00 62.19 88 GLY A C 1
ATOM 703 O O . GLY A 1 88 ? 0.592 12.012 26.657 1.00 62.19 88 GLY A O 1
ATOM 704 N N . LYS A 1 89 ? -1.275 11.213 25.701 1.00 63.94 89 LYS A N 1
ATOM 705 C CA . LYS A 1 89 ? -2.102 11.232 26.922 1.00 63.94 89 LYS A CA 1
ATOM 706 C C . LYS A 1 89 ? -2.401 9.809 27.397 1.00 63.94 89 LYS A C 1
ATOM 708 O O . LYS A 1 89 ? -2.438 8.887 26.587 1.00 63.94 89 LYS A O 1
ATOM 713 N N . GLU A 1 90 ? -2.652 9.649 28.696 1.00 67.94 90 GLU A N 1
ATOM 714 C CA . GLU A 1 90 ? -3.244 8.424 29.241 1.00 67.94 90 GLU A CA 1
ATOM 715 C C . GLU A 1 90 ? -4.654 8.263 28.665 1.00 67.94 90 GLU A C 1
ATOM 717 O O . GLU A 1 90 ? -5.590 8.965 29.053 1.00 67.94 90 GLU A O 1
ATOM 722 N N . HIS A 1 91 ? -4.796 7.369 27.692 1.00 77.00 91 HIS A N 1
ATOM 723 C CA . HIS A 1 91 ? -6.082 6.995 27.125 1.00 77.00 91 HIS A CA 1
ATOM 724 C C . HIS A 1 91 ? -6.473 5.586 27.591 1.00 77.00 91 HIS A C 1
ATOM 726 O O . HIS A 1 91 ? -5.708 4.873 28.240 1.00 77.00 91 HIS A O 1
ATOM 732 N N . SER A 1 92 ? -7.706 5.177 27.291 1.00 82.56 92 SER A N 1
ATOM 733 C CA . SER A 1 92 ? -8.167 3.825 27.608 1.00 82.56 92 SER A CA 1
ATOM 734 C C . SER A 1 92 ? -7.385 2.769 26.817 1.00 82.56 92 SER A C 1
ATOM 736 O O . SER A 1 92 ? -6.871 3.035 25.731 1.00 82.56 92 SER A O 1
ATOM 738 N N . LEU A 1 93 ? -7.350 1.531 27.319 1.00 83.38 93 LEU A N 1
ATOM 739 C CA . LEU A 1 93 ? -6.712 0.408 26.614 1.00 83.38 93 LEU A CA 1
ATOM 740 C C . LEU A 1 93 ? -7.266 0.215 25.190 1.00 83.38 93 LEU A C 1
ATOM 742 O O . LEU A 1 93 ? -6.506 -0.046 24.264 1.00 83.38 93 LEU A O 1
ATOM 746 N N . GLY A 1 94 ? -8.577 0.411 25.000 1.00 84.19 94 GLY A N 1
ATOM 747 C CA . GLY A 1 94 ? -9.208 0.342 23.678 1.00 84.19 94 GLY A CA 1
ATOM 748 C C . GLY A 1 94 ? -8.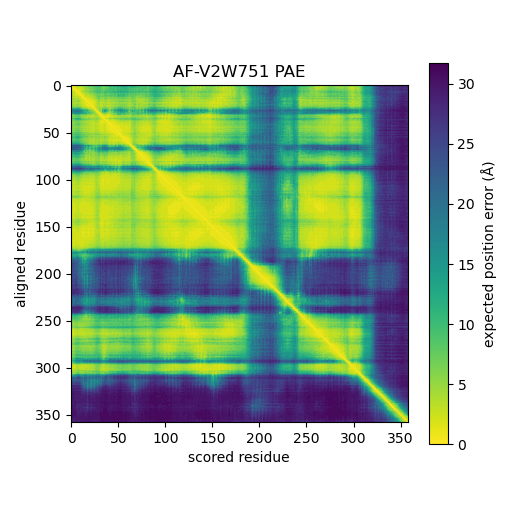727 1.438 22.721 1.00 84.19 94 GLY A C 1
ATOM 749 O O . GLY A 1 94 ? -8.568 1.184 21.532 1.00 84.19 94 GLY A O 1
ATOM 750 N N . TYR A 1 95 ? -8.422 2.632 23.234 1.00 86.69 95 TYR A N 1
ATOM 751 C CA . TYR A 1 95 ? -7.829 3.708 22.437 1.00 86.69 95 TYR A CA 1
ATOM 752 C C . TYR A 1 95 ? -6.385 3.372 22.033 1.00 86.69 95 TYR A C 1
ATOM 754 O O . TYR A 1 95 ? -5.975 3.593 20.899 1.00 86.69 95 TYR A O 1
ATOM 762 N N . HIS A 1 96 ? -5.584 2.781 22.914 1.00 86.00 96 HIS A N 1
ATOM 763 C CA . HIS A 1 96 ? -4.241 2.359 22.507 1.00 86.00 96 HIS A CA 1
ATOM 764 C C . HIS A 1 96 ? -4.289 1.262 21.432 1.00 86.00 96 HIS A C 1
ATOM 766 O O . HIS A 1 96 ? -3.607 1.379 20.417 1.00 86.00 96 HIS A O 1
ATOM 772 N N . ALA A 1 97 ? -5.175 0.273 21.576 1.00 87.69 97 ALA A N 1
ATOM 773 C CA . AL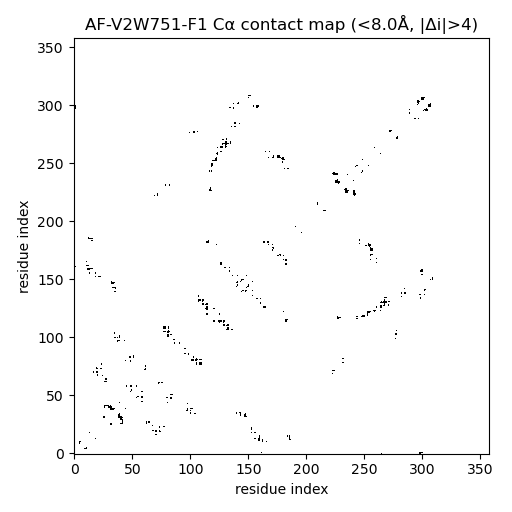A A 1 97 ? -5.355 -0.773 20.569 1.00 87.69 97 ALA A CA 1
ATOM 774 C C . ALA A 1 97 ? -5.817 -0.213 19.208 1.00 87.69 97 ALA A C 1
ATOM 776 O O . ALA A 1 97 ? -5.278 -0.578 18.162 1.00 87.69 97 ALA A O 1
ATOM 777 N N . ALA A 1 98 ? -6.789 0.707 19.199 1.00 89.56 98 ALA A N 1
ATOM 778 C CA . ALA A 1 98 ? -7.246 1.353 17.967 1.00 89.56 98 ALA A CA 1
ATOM 779 C C . ALA A 1 98 ? -6.154 2.232 17.332 1.00 89.56 98 ALA A C 1
ATOM 781 O O . ALA A 1 98 ? -6.047 2.295 16.107 1.00 89.56 98 ALA A O 1
ATOM 782 N N . GLN A 1 99 ? -5.297 2.860 18.143 1.00 88.75 99 GLN A N 1
ATOM 783 C CA . GLN A 1 99 ? -4.145 3.597 17.638 1.00 88.75 99 GLN A CA 1
ATOM 784 C C . GLN A 1 99 ? -3.130 2.678 16.955 1.00 88.75 99 GLN A C 1
ATOM 786 O O . GLN A 1 99 ? -2.650 3.006 15.874 1.00 88.75 99 GLN A O 1
ATOM 791 N N . GLU A 1 100 ? -2.801 1.534 17.553 1.00 89.44 100 GLU A N 1
ATOM 792 C CA . GLU A 1 100 ? -1.880 0.567 16.947 1.00 89.44 100 GLU A CA 1
ATOM 793 C C . GLU A 1 100 ? -2.410 0.052 15.605 1.00 89.44 100 GLU A C 1
ATOM 795 O O . GLU A 1 100 ? -1.674 0.011 14.615 1.00 89.44 100 GLU A O 1
ATOM 800 N N . ALA A 1 101 ? -3.711 -0.242 15.542 1.00 90.75 101 ALA A N 1
ATOM 801 C CA . ALA A 1 101 ? -4.393 -0.595 14.304 1.00 90.75 101 ALA A CA 1
ATOM 802 C C . ALA A 1 101 ? -4.312 0.530 13.251 1.00 90.75 101 ALA A C 1
ATOM 804 O O . ALA A 1 101 ? -4.017 0.266 12.083 1.00 90.75 101 ALA A O 1
ATOM 805 N N . LEU A 1 102 ? -4.498 1.794 13.650 1.00 90.38 102 LEU A N 1
ATOM 806 C CA . LEU A 1 102 ? -4.338 2.953 12.762 1.00 90.38 102 LEU A CA 1
ATOM 807 C C . LEU A 1 102 ? -2.896 3.136 12.281 1.00 90.38 102 LEU A C 1
ATOM 809 O O . LEU A 1 102 ? -2.689 3.489 11.123 1.00 90.38 102 LEU A O 1
ATOM 813 N N . VAL A 1 103 ? -1.897 2.864 13.123 1.00 90.31 103 VAL A N 1
ATOM 814 C CA . VAL A 1 103 ? -0.478 2.917 12.739 1.00 90.31 103 VAL A CA 1
ATOM 815 C C . VAL A 1 103 ? -0.157 1.851 11.690 1.00 90.31 103 VAL A C 1
ATOM 817 O O . VAL A 1 103 ? 0.543 2.142 10.718 1.00 90.31 103 VAL A O 1
ATOM 820 N N . LEU A 1 104 ? -0.688 0.633 11.841 1.00 91.50 104 LEU A N 1
ATOM 821 C CA . LEU A 1 104 ? -0.552 -0.426 10.836 1.00 91.50 104 LEU A CA 1
ATOM 822 C C . LEU A 1 104 ? -1.217 -0.025 9.514 1.00 91.50 104 LEU A C 1
ATOM 824 O O . LEU A 1 104 ? -0.589 -0.133 8.458 1.00 91.50 104 LEU A O 1
ATOM 828 N N . LEU A 1 105 ? -2.443 0.504 9.575 1.00 91.31 105 LEU A N 1
ATOM 829 C CA . LEU A 1 105 ? -3.172 0.979 8.399 1.00 91.31 105 LEU A CA 1
ATOM 830 C C . LEU A 1 105 ? -2.440 2.115 7.682 1.00 91.31 105 LEU A C 1
ATOM 832 O O . LEU A 1 105 ? -2.248 2.077 6.469 1.00 91.31 105 LEU A O 1
ATOM 836 N N . GLY A 1 106 ? -1.999 3.113 8.446 1.00 89.38 106 GLY A N 1
ATOM 837 C CA . GLY A 1 106 ? -1.247 4.253 7.947 1.00 89.38 106 GLY A CA 1
ATOM 838 C C . GLY A 1 106 ? 0.074 3.826 7.317 1.00 89.38 106 GLY A C 1
ATOM 839 O O . GLY A 1 106 ? 0.427 4.314 6.247 1.00 89.38 106 GLY A O 1
ATOM 840 N N . SER A 1 107 ? 0.773 2.858 7.918 1.00 91.62 107 SER A N 1
ATOM 841 C CA . SER A 1 107 ? 1.977 2.266 7.329 1.00 91.62 107 SER A CA 1
ATOM 842 C C . SER A 1 107 ? 1.673 1.584 5.993 1.00 91.62 107 SER A C 1
ATOM 844 O O . SER A 1 107 ? 2.381 1.825 5.016 1.00 91.62 107 SER A O 1
ATOM 846 N N . PHE A 1 108 ? 0.606 0.785 5.909 1.00 93.00 108 PHE A N 1
ATOM 847 C CA . PHE A 1 108 ? 0.196 0.144 4.658 1.00 93.00 108 PHE A CA 1
ATOM 848 C C . PHE A 1 108 ? -0.102 1.177 3.563 1.00 93.00 108 PHE A C 1
ATOM 850 O O . PHE A 1 108 ? 0.490 1.115 2.484 1.00 93.00 108 PHE A O 1
ATOM 857 N N . PHE A 1 109 ? -0.929 2.184 3.862 1.00 89.88 109 PHE A N 1
ATOM 858 C CA . PHE A 1 109 ? -1.246 3.261 2.921 1.00 89.88 109 PHE A CA 1
ATOM 859 C C . PHE A 1 109 ? -0.009 4.047 2.499 1.00 89.88 109 PHE A C 1
ATOM 861 O O . PHE A 1 109 ? 0.165 4.327 1.317 1.00 89.88 109 PHE A O 1
ATOM 868 N N . ARG A 1 110 ? 0.898 4.347 3.432 1.00 88.88 110 ARG A N 1
ATOM 869 C CA . ARG A 1 110 ? 2.137 5.064 3.129 1.00 88.88 110 ARG A CA 1
ATOM 870 C C . ARG A 1 110 ? 2.974 4.357 2.088 1.00 88.88 110 ARG A C 1
ATOM 872 O O . ARG A 1 110 ? 3.356 4.966 1.095 1.00 88.88 110 ARG A O 1
ATOM 879 N N . HIS A 1 111 ? 3.246 3.081 2.311 1.00 92.81 111 HIS A N 1
ATOM 880 C CA . HIS A 1 111 ? 4.081 2.301 1.410 1.00 92.81 111 HIS A CA 1
ATOM 881 C C . HIS A 1 111 ? 3.405 2.032 0.063 1.00 92.81 111 HIS A C 1
ATOM 883 O O . HIS A 1 111 ? 4.098 1.894 -0.941 1.00 92.81 111 HIS A O 1
ATOM 889 N N . LEU A 1 112 ? 2.072 2.008 0.030 1.00 91.75 112 LEU A N 1
ATOM 890 C CA . LEU A 1 112 ? 1.311 1.843 -1.199 1.00 91.75 112 LEU A CA 1
ATOM 891 C C . LEU A 1 112 ? 1.289 3.118 -2.059 1.00 91.75 112 LEU A C 1
ATOM 893 O O . LEU A 1 112 ? 1.414 3.029 -3.275 1.00 91.75 112 LEU A O 1
ATOM 897 N N . LEU A 1 113 ? 1.141 4.293 -1.438 1.00 86.69 113 LEU A N 1
ATOM 898 C CA . LEU A 1 113 ? 0.935 5.564 -2.141 1.00 86.69 113 LEU A CA 1
ATOM 899 C C . LEU A 1 113 ? 2.235 6.277 -2.519 1.00 86.69 113 LEU A C 1
ATOM 901 O O . LEU A 1 113 ? 2.315 6.841 -3.607 1.00 86.69 113 LEU A O 1
ATOM 905 N N . PHE A 1 114 ? 3.240 6.272 -1.636 1.00 87.31 114 PHE A N 1
ATOM 906 C CA . PHE A 1 114 ? 4.504 7.007 -1.820 1.00 87.31 114 PHE A CA 1
ATOM 907 C C . PHE A 1 114 ? 5.125 6.846 -3.219 1.00 87.31 114 PHE A C 1
ATOM 909 O O . PHE A 1 114 ? 5.485 7.865 -3.808 1.00 87.31 114 PHE A O 1
ATOM 916 N N . PRO A 1 115 ? 5.200 5.627 -3.789 1.00 88.94 115 PRO A N 1
ATOM 917 C CA . PRO A 1 115 ? 5.759 5.403 -5.123 1.00 88.94 115 PRO A CA 1
ATOM 918 C C . PRO A 1 115 ? 5.091 6.191 -6.253 1.00 88.94 115 PRO A C 1
ATOM 920 O O . PRO A 1 115 ? 5.714 6.392 -7.287 1.00 88.94 115 PRO A O 1
ATOM 923 N N . TYR A 1 116 ? 3.849 6.637 -6.063 1.00 82.69 116 TYR A N 1
ATOM 924 C CA . TYR A 1 116 ? 3.056 7.319 -7.088 1.00 82.69 116 TYR A CA 1
ATOM 925 C C . TYR A 1 116 ? 2.971 8.833 -6.878 1.00 82.69 116 TYR A C 1
ATOM 927 O O . TYR A 1 116 ? 2.699 9.561 -7.827 1.00 82.69 116 TYR A O 1
ATOM 935 N N . VAL A 1 117 ? 3.213 9.320 -5.656 1.00 79.00 117 VAL A N 1
ATOM 936 C CA . VAL A 1 117 ? 3.049 10.747 -5.309 1.00 79.00 117 VAL A CA 1
ATOM 937 C C . VAL A 1 117 ? 4.345 11.450 -4.926 1.00 79.00 117 VAL A C 1
ATOM 939 O O . VAL A 1 117 ? 4.409 12.677 -4.981 1.00 79.00 117 VAL A O 1
ATOM 942 N N . TYR A 1 118 ? 5.382 10.706 -4.531 1.00 82.69 118 TYR A N 1
ATOM 943 C CA . TYR A 1 118 ? 6.639 11.287 -4.072 1.00 82.69 118 TYR A CA 1
ATOM 944 C C . TYR A 1 118 ? 7.723 11.183 -5.151 1.00 82.69 118 TYR A C 1
ATOM 946 O O . TYR A 1 118 ? 8.473 10.211 -5.212 1.00 82.69 118 TYR A O 1
ATOM 954 N N . VAL A 1 119 ? 7.809 12.224 -5.987 1.00 83.06 119 VAL A N 1
ATOM 955 C CA . VAL A 1 119 ? 8.694 12.304 -7.173 1.00 83.06 119 VAL A CA 1
ATOM 956 C C . VAL A 1 119 ? 10.190 12.223 -6.862 1.00 83.06 119 VAL A C 1
ATOM 958 O O . VAL A 1 119 ? 11.010 11.960 -7.738 1.00 83.06 119 VAL A O 1
ATOM 961 N N . GLU A 1 120 ? 10.560 12.428 -5.601 1.00 84.06 120 GLU A N 1
ATOM 962 C CA . GLU A 1 120 ? 11.944 12.367 -5.148 1.00 84.06 120 GLU A CA 1
ATOM 963 C C . GLU A 1 120 ? 12.422 10.938 -4.857 1.00 84.06 120 GLU A C 1
ATOM 965 O O . GLU A 1 120 ? 13.598 10.759 -4.535 1.00 84.06 120 GLU A O 1
ATOM 970 N N . LEU A 1 121 ? 11.561 9.922 -4.966 1.00 87.25 121 LEU A N 1
ATOM 971 C CA . LEU A 1 121 ? 11.984 8.536 -4.793 1.00 87.25 121 LEU A CA 1
ATOM 972 C C . LEU A 1 121 ? 12.776 8.041 -5.998 1.00 87.25 121 LEU A C 1
ATOM 974 O O . LEU A 1 121 ? 12.344 8.124 -7.149 1.00 87.25 121 LEU A O 1
ATOM 978 N N . THR A 1 122 ? 13.902 7.404 -5.717 1.00 91.00 122 THR A N 1
ATOM 979 C CA . THR A 1 122 ? 14.565 6.547 -6.694 1.00 91.00 122 THR A CA 1
ATOM 980 C C . THR A 1 122 ? 13.689 5.353 -7.057 1.00 91.00 122 THR A C 1
ATOM 982 O O . THR A 1 122 ? 12.855 4.904 -6.268 1.00 91.00 122 THR A O 1
ATOM 985 N N . LEU A 1 123 ? 13.915 4.774 -8.236 1.00 90.38 123 LEU A N 1
ATOM 986 C CA . LEU A 1 123 ? 13.221 3.560 -8.666 1.00 90.38 123 LEU A CA 1
ATOM 987 C C . LEU A 1 123 ? 13.398 2.417 -7.655 1.00 90.38 123 LEU A C 1
ATOM 989 O O . LEU A 1 123 ? 12.469 1.658 -7.388 1.00 90.38 123 LEU A O 1
ATOM 993 N N . SER A 1 124 ? 14.582 2.325 -7.046 1.00 92.94 124 SER A N 1
ATOM 994 C CA . SER A 1 124 ? 14.859 1.356 -5.986 1.00 92.94 124 SER A CA 1
ATOM 995 C C . SER A 1 124 ? 13.985 1.585 -4.750 1.00 92.94 124 SER A C 1
ATOM 997 O O . SER A 1 124 ? 13.386 0.635 -4.246 1.00 92.94 124 SER A O 1
ATOM 999 N N . GLU A 1 125 ? 13.851 2.832 -4.292 1.00 92.88 125 GLU A N 1
ATOM 1000 C CA . GLU A 1 125 ? 12.993 3.167 -3.150 1.00 92.88 125 GLU A CA 1
ATOM 1001 C C . GLU A 1 125 ? 11.510 2.952 -3.467 1.00 92.88 125 GLU A C 1
ATOM 1003 O O . GLU A 1 125 ? 10.790 2.405 -2.635 1.00 92.88 125 GLU A O 1
ATOM 1008 N N . GLN A 1 126 ? 11.053 3.291 -4.677 1.00 92.62 126 GLN A N 1
ATOM 1009 C CA . GLN A 1 126 ? 9.682 3.009 -5.118 1.00 92.62 126 GLN A CA 1
ATOM 1010 C C . GLN A 1 126 ? 9.365 1.513 -5.012 1.00 92.62 126 GLN A C 1
ATOM 1012 O O . GLN A 1 126 ? 8.378 1.122 -4.388 1.00 92.62 126 GLN A O 1
ATOM 1017 N N . ILE A 1 127 ? 10.237 0.656 -5.554 1.00 93.94 127 ILE A N 1
ATOM 1018 C CA . ILE A 1 127 ? 10.073 -0.802 -5.482 1.00 93.94 127 ILE A CA 1
ATOM 1019 C C . ILE A 1 127 ? 10.158 -1.303 -4.037 1.00 93.94 127 ILE A C 1
ATOM 1021 O O . ILE A 1 127 ? 9.418 -2.216 -3.664 1.00 93.94 127 ILE A O 1
ATOM 1025 N N . GLN A 1 128 ? 11.018 -0.719 -3.203 1.00 94.69 128 GLN A N 1
ATOM 1026 C CA . GLN A 1 128 ? 11.111 -1.071 -1.786 1.00 94.69 128 GLN A CA 1
ATOM 1027 C C . GLN A 1 128 ? 9.823 -0.723 -1.025 1.00 94.69 128 GLN A C 1
ATOM 1029 O O . GLN A 1 128 ? 9.343 -1.544 -0.242 1.00 94.69 128 GLN A O 1
ATOM 1034 N N . HIS A 1 129 ? 9.229 0.443 -1.293 1.00 94.75 129 HIS A N 1
ATOM 1035 C CA . HIS A 1 129 ? 7.929 0.847 -0.763 1.00 94.75 129 HIS A CA 1
ATOM 1036 C C . HIS A 1 129 ? 6.818 -0.113 -1.217 1.00 94.75 129 HIS A C 1
ATOM 1038 O O . HIS A 1 129 ? 6.120 -0.667 -0.372 1.00 94.75 129 HIS A O 1
ATOM 1044 N N . LEU A 1 130 ? 6.706 -0.415 -2.514 1.00 95.62 130 LEU A N 1
ATOM 1045 C CA . LEU A 1 130 ? 5.702 -1.373 -3.001 1.00 95.62 130 LEU A CA 1
ATOM 1046 C C . LEU A 1 130 ? 5.904 -2.778 -2.416 1.00 95.62 130 LEU A C 1
ATOM 1048 O O . LEU A 1 130 ? 4.937 -3.456 -2.074 1.00 95.62 130 LEU A O 1
ATOM 1052 N N . SER A 1 131 ? 7.155 -3.202 -2.231 1.00 95.88 131 SER A N 1
ATOM 1053 C CA . SER A 1 131 ? 7.476 -4.471 -1.571 1.00 95.88 131 SER A CA 1
ATOM 1054 C C . SER A 1 131 ? 7.027 -4.467 -0.107 1.00 95.88 131 SER A C 1
ATOM 1056 O O . SER A 1 131 ? 6.419 -5.430 0.352 1.00 95.88 131 SER A O 1
ATOM 1058 N N . ALA A 1 132 ? 7.270 -3.376 0.627 1.00 95.56 132 ALA A N 1
ATOM 1059 C CA . ALA A 1 132 ? 6.794 -3.201 1.998 1.00 95.56 132 ALA A CA 1
ATOM 1060 C C . ALA A 1 132 ? 5.256 -3.235 2.077 1.00 95.56 132 ALA A C 1
ATOM 1062 O O . ALA A 1 132 ? 4.701 -3.930 2.929 1.00 95.56 132 ALA A O 1
ATOM 1063 N N . ALA A 1 133 ? 4.564 -2.561 1.152 1.00 95.94 133 ALA A N 1
ATOM 1064 C CA . ALA A 1 133 ? 3.107 -2.602 1.054 1.00 95.94 133 ALA A CA 1
ATOM 1065 C C . ALA A 1 133 ? 2.590 -4.023 0.782 1.00 95.94 133 ALA A C 1
ATOM 1067 O O . ALA A 1 133 ? 1.638 -4.455 1.425 1.00 95.94 133 ALA A O 1
ATOM 1068 N N . ALA A 1 134 ? 3.240 -4.774 -0.112 1.00 95.75 134 ALA A N 1
ATOM 1069 C CA . ALA A 1 134 ? 2.858 -6.147 -0.429 1.00 95.75 134 ALA A CA 1
ATOM 1070 C C . ALA A 1 134 ? 3.007 -7.090 0.774 1.00 95.75 134 ALA A C 1
ATOM 1072 O O . ALA A 1 134 ? 2.095 -7.861 1.067 1.00 95.75 134 ALA A O 1
ATOM 1073 N N . HIS A 1 135 ? 4.129 -7.007 1.500 1.00 94.00 135 HIS A N 1
ATOM 1074 C CA . HIS A 1 135 ? 4.361 -7.824 2.698 1.00 94.00 135 HIS A CA 1
ATOM 1075 C C . HIS A 1 135 ? 3.364 -7.508 3.809 1.00 94.00 135 HIS A C 1
ATOM 1077 O O . HIS A 1 135 ? 2.773 -8.423 4.376 1.00 94.00 135 HIS A O 1
ATOM 1083 N N . LEU A 1 136 ? 3.157 -6.223 4.106 1.00 94.50 136 LEU A N 1
ATOM 1084 C CA . LEU A 1 136 ? 2.222 -5.809 5.148 1.00 94.50 136 LEU A CA 1
ATOM 1085 C C . LEU A 1 136 ? 0.769 -6.109 4.754 1.00 94.50 136 LEU A C 1
ATOM 1087 O O . LEU A 1 136 ? -0.007 -6.590 5.571 1.00 94.50 136 LEU A O 1
ATOM 1091 N N . GLY A 1 137 ? 0.405 -5.880 3.492 1.00 94.50 137 GLY A N 1
ATOM 1092 C CA . GLY A 1 137 ? -0.918 -6.207 2.971 1.00 94.50 137 GLY A CA 1
ATOM 1093 C C . GLY A 1 137 ? -1.206 -7.705 3.036 1.00 94.50 137 GLY A C 1
ATOM 1094 O O . GLY A 1 137 ? -2.303 -8.089 3.427 1.00 94.50 137 GLY A O 1
ATOM 1095 N N . LEU A 1 138 ? -0.225 -8.555 2.712 1.00 93.81 138 LEU A N 1
ATOM 1096 C CA . LEU A 1 138 ? -0.337 -10.008 2.848 1.00 93.81 138 LEU A CA 1
ATOM 1097 C C . LEU A 1 138 ? -0.619 -10.427 4.293 1.00 93.81 138 LEU A C 1
ATOM 1099 O O . LEU A 1 138 ? -1.565 -11.175 4.518 1.00 93.81 138 LEU A O 1
ATOM 1103 N N . THR A 1 139 ? 0.156 -9.947 5.268 1.00 92.81 139 THR A N 1
ATOM 1104 C CA . THR A 1 139 ? -0.048 -10.348 6.670 1.00 92.81 139 THR A CA 1
ATOM 1105 C C . THR A 1 139 ? -1.371 -9.833 7.233 1.00 92.81 139 THR A C 1
ATOM 1107 O O . THR A 1 139 ? -2.082 -10.581 7.900 1.00 92.81 139 THR A O 1
ATOM 1110 N N . LEU A 1 140 ? -1.750 -8.592 6.911 1.00 92.94 140 LEU A N 1
ATOM 1111 C CA . LEU A 1 140 ? -3.030 -8.012 7.325 1.00 92.94 140 LEU A CA 1
ATOM 1112 C C . LEU A 1 140 ? -4.227 -8.738 6.698 1.00 92.94 140 LEU A C 1
ATOM 1114 O O . LEU A 1 140 ? -5.188 -9.050 7.399 1.00 92.94 140 LEU A O 1
ATOM 1118 N N . PHE A 1 141 ? -4.171 -9.051 5.400 1.00 93.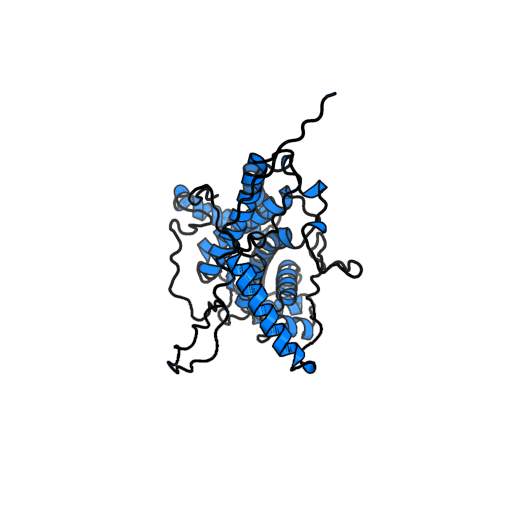06 141 PHE A N 1
ATOM 1119 C CA . PHE A 1 141 ? -5.251 -9.772 4.727 1.00 93.06 141 PHE A CA 1
ATOM 1120 C C . PHE A 1 141 ? -5.324 -11.234 5.155 1.00 93.06 141 PHE A C 1
ATOM 1122 O O . PHE A 1 141 ? -6.416 -11.768 5.295 1.00 93.06 141 PHE A O 1
ATOM 1129 N N . HIS A 1 142 ? -4.196 -11.895 5.397 1.00 91.38 142 HIS A N 1
ATOM 1130 C CA . HIS A 1 142 ? -4.216 -13.257 5.917 1.00 91.38 142 HIS A CA 1
ATOM 1131 C C . HIS A 1 142 ? -4.925 -13.320 7.284 1.00 91.38 142 HIS A C 1
ATOM 1133 O O . HIS A 1 142 ? -5.775 -14.183 7.495 1.00 91.38 142 HIS A O 1
ATOM 1139 N N . ALA A 1 143 ? -4.661 -12.349 8.168 1.00 89.62 143 ALA A N 1
ATOM 1140 C CA . ALA A 1 143 ? -5.296 -12.266 9.483 1.00 89.62 143 ALA A CA 1
ATOM 1141 C C . ALA A 1 143 ? -6.776 -11.823 9.434 1.00 89.62 143 ALA A C 1
ATOM 1143 O O . ALA A 1 143 ? -7.621 -12.404 10.112 1.00 89.62 143 ALA A O 1
ATOM 1144 N N . GLY A 1 144 ? -7.103 -10.784 8.656 1.00 88.25 144 GLY A N 1
ATOM 1145 C CA . GLY A 1 144 ? -8.433 -10.153 8.650 1.00 88.25 144 GLY A CA 1
ATOM 1146 C C . GLY A 1 144 ? -9.357 -10.562 7.496 1.00 88.25 144 GLY A C 1
ATOM 1147 O O . GLY A 1 144 ? -10.571 -10.366 7.573 1.00 88.25 144 GLY A O 1
ATOM 1148 N N . GLN A 1 145 ? -8.810 -11.134 6.424 1.00 90.31 145 GLN A N 1
ATOM 1149 C CA . GLN A 1 145 ? -9.505 -11.499 5.183 1.00 90.31 145 GLN A CA 1
ATOM 1150 C C . GLN A 1 145 ? -10.376 -10.345 4.649 1.00 90.31 145 GLN A C 1
ATOM 1152 O O . GLN A 1 145 ? -9.948 -9.189 4.634 1.00 90.31 145 GLN A O 1
ATOM 1157 N N . GLN A 1 146 ? -11.623 -10.640 4.260 1.00 88.69 146 GLN A N 1
ATOM 1158 C CA . GLN A 1 146 ? -12.593 -9.664 3.749 1.00 88.69 146 GLN A CA 1
ATOM 1159 C C . GLN A 1 146 ? -12.955 -8.561 4.750 1.00 88.69 146 GLN A C 1
ATOM 1161 O O . GLN A 1 146 ? -13.469 -7.524 4.348 1.00 88.69 146 GLN A O 1
ATOM 1166 N N . LYS A 1 147 ? -12.676 -8.761 6.045 1.00 88.81 147 LYS A N 1
ATOM 1167 C CA . LYS A 1 147 ? -12.900 -7.732 7.066 1.00 88.81 147 LYS A CA 1
ATOM 1168 C C . LYS A 1 147 ? -11.803 -6.668 7.057 1.00 88.81 147 LYS A C 1
ATOM 1170 O O . LYS A 1 147 ? -12.045 -5.566 7.533 1.00 88.81 147 LYS A O 1
ATOM 1175 N N . PHE A 1 148 ? -10.617 -6.983 6.529 1.00 90.50 148 PHE A N 1
ATOM 1176 C CA . PHE A 1 148 ? -9.553 -6.005 6.300 1.00 90.50 148 PHE A CA 1
ATOM 1177 C C . PHE A 1 148 ? -9.745 -5.282 4.962 1.00 90.50 148 PHE A C 1
ATOM 1179 O O . PHE A 1 148 ? -9.848 -4.061 4.924 1.00 90.50 148 PHE A O 1
ATOM 1186 N N . LEU A 1 149 ? -9.809 -6.026 3.856 1.00 90.44 149 LEU A N 1
ATOM 1187 C CA . LEU A 1 149 ? -10.061 -5.475 2.524 1.00 90.44 149 LEU A CA 1
ATOM 1188 C C . LEU A 1 149 ? -10.998 -6.406 1.753 1.00 90.44 149 LEU A C 1
ATOM 1190 O O . LEU A 1 149 ? -10.827 -7.622 1.840 1.00 90.44 149 LEU A O 1
ATOM 1194 N N . PRO A 1 150 ? -11.917 -5.880 0.926 1.00 90.75 150 PRO A N 1
ATOM 1195 C CA . PRO A 1 150 ? -12.637 -6.685 -0.045 1.00 90.75 150 PRO A CA 1
ATOM 1196 C C . PRO A 1 150 ? -11.660 -7.477 -0.909 1.00 90.75 150 PRO A C 1
ATOM 1198 O O . PRO A 1 150 ? -10.631 -6.955 -1.345 1.00 90.75 150 PRO A O 1
ATOM 1201 N N . THR A 1 151 ? -11.995 -8.737 -1.179 1.00 90.12 151 THR A N 1
ATOM 1202 C CA . THR A 1 151 ? -11.135 -9.661 -1.928 1.00 90.12 151 THR A CA 1
ATOM 1203 C C . THR A 1 151 ? -10.699 -9.089 -3.278 1.00 90.12 151 THR A C 1
ATOM 1205 O O . THR A 1 151 ? -9.528 -9.209 -3.634 1.00 90.12 151 THR A O 1
ATOM 1208 N N . LEU A 1 152 ? -11.608 -8.423 -4.002 1.00 89.62 152 LEU A N 1
ATOM 1209 C CA . LEU A 1 152 ? -11.281 -7.801 -5.286 1.00 89.62 152 LEU A CA 1
ATOM 1210 C C . LEU A 1 152 ? -10.254 -6.675 -5.128 1.00 89.62 152 LEU A C 1
ATOM 1212 O O . LEU A 1 152 ? -9.254 -6.663 -5.835 1.00 89.62 152 LEU A O 1
ATOM 1216 N N . LEU A 1 153 ? -10.450 -5.777 -4.160 1.00 90.12 153 LEU A N 1
ATOM 1217 C CA . LEU A 1 153 ? -9.531 -4.665 -3.924 1.00 90.12 153 LEU A CA 1
ATOM 1218 C C . LEU A 1 153 ?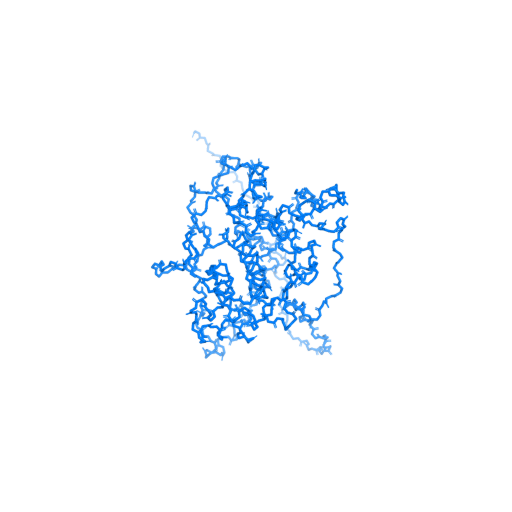 -8.145 -5.149 -3.480 1.00 90.12 153 LEU A C 1
ATOM 1220 O O . LEU A 1 153 ? -7.134 -4.612 -3.926 1.00 90.12 153 LEU A O 1
ATOM 1224 N N . TYR A 1 154 ? -8.083 -6.182 -2.636 1.00 93.19 154 TYR A N 1
ATOM 1225 C CA . TYR A 1 154 ? -6.813 -6.816 -2.287 1.00 93.19 154 TYR A CA 1
ATOM 1226 C C . TYR A 1 154 ? -6.095 -7.355 -3.531 1.00 93.19 154 TYR A C 1
ATOM 1228 O O . TYR A 1 154 ? -4.918 -7.057 -3.739 1.00 93.19 154 TYR A O 1
ATOM 1236 N N . ASN A 1 155 ? -6.808 -8.107 -4.377 1.00 92.50 155 ASN A N 1
ATOM 1237 C CA . ASN A 1 155 ? -6.249 -8.633 -5.620 1.00 92.50 155 ASN A CA 1
ATOM 1238 C C . ASN A 1 155 ? -5.766 -7.507 -6.536 1.00 92.50 155 ASN A C 1
ATOM 1240 O O . ASN A 1 155 ? -4.655 -7.588 -7.052 1.00 92.50 155 ASN A O 1
ATOM 1244 N N . ASP A 1 156 ? -6.548 -6.441 -6.686 1.00 91.94 156 ASP A N 1
ATOM 1245 C CA . ASP A 1 156 ? -6.202 -5.312 -7.544 1.00 91.94 156 ASP A CA 1
ATOM 1246 C C . ASP A 1 156 ? -4.932 -4.597 -7.068 1.00 91.94 156 ASP A C 1
ATOM 1248 O O . ASP A 1 156 ? -4.046 -4.312 -7.875 1.00 91.94 156 ASP A O 1
ATOM 1252 N N . ILE A 1 157 ? -4.781 -4.402 -5.754 1.00 94.00 157 ILE A N 1
ATOM 1253 C CA . ILE A 1 157 ? -3.558 -3.859 -5.146 1.00 94.00 157 ILE A CA 1
ATOM 1254 C C . ILE A 1 157 ? -2.352 -4.762 -5.430 1.00 94.00 157 ILE A C 1
ATOM 1256 O O . ILE A 1 157 ? -1.287 -4.278 -5.817 1.00 94.00 157 ILE A O 1
ATOM 1260 N N . MET A 1 158 ? -2.494 -6.076 -5.240 1.00 94.94 158 MET A N 1
ATOM 1261 C CA . MET A 1 158 ? -1.382 -7.015 -5.413 1.00 94.94 158 MET A CA 1
ATOM 1262 C C . MET A 1 158 ? -1.001 -7.196 -6.886 1.00 94.94 158 MET A C 1
ATOM 1264 O O . MET A 1 158 ? 0.186 -7.325 -7.194 1.00 94.94 158 MET A O 1
ATOM 1268 N N . ILE A 1 159 ? -1.972 -7.135 -7.802 1.00 91.69 159 ILE A N 1
ATOM 1269 C CA . ILE A 1 159 ? -1.748 -7.099 -9.252 1.00 91.69 159 ILE A CA 1
ATOM 1270 C C . ILE A 1 159 ? -1.010 -5.817 -9.640 1.00 91.69 159 ILE A C 1
ATOM 1272 O O . ILE A 1 159 ? 0.014 -5.910 -10.312 1.00 91.69 159 ILE A O 1
ATOM 1276 N N . MET A 1 160 ? -1.457 -4.650 -9.163 1.00 92.75 160 MET A N 1
ATOM 1277 C CA . MET A 1 160 ? -0.799 -3.360 -9.405 1.00 92.75 160 MET A CA 1
ATOM 1278 C C . MET A 1 160 ? 0.673 -3.387 -8.956 1.00 92.75 160 MET A C 1
ATOM 1280 O O . MET A 1 160 ? 1.574 -3.079 -9.736 1.00 92.75 160 MET A O 1
ATOM 1284 N N . ILE A 1 161 ? 0.946 -3.834 -7.722 1.00 94.38 161 ILE A N 1
ATOM 1285 C CA . ILE A 1 161 ? 2.317 -3.949 -7.194 1.00 94.38 161 ILE A CA 1
ATOM 1286 C C . ILE A 1 161 ? 3.155 -4.931 -8.024 1.00 94.38 161 ILE A C 1
ATOM 1288 O O . ILE A 1 161 ? 4.306 -4.645 -8.369 1.00 94.38 161 ILE A O 1
ATOM 1292 N N . LYS A 1 162 ? 2.598 -6.103 -8.347 1.00 92.25 162 LYS A N 1
ATOM 1293 C CA . LYS A 1 162 ? 3.299 -7.111 -9.145 1.00 92.25 162 LYS A CA 1
ATOM 1294 C C . LYS A 1 162 ? 3.626 -6.575 -10.536 1.00 92.25 162 LYS A C 1
ATOM 1296 O O . LYS A 1 162 ? 4.756 -6.756 -10.986 1.00 92.25 162 LYS A O 1
ATOM 1301 N N . ASN A 1 163 ? 2.683 -5.900 -11.191 1.00 90.25 163 ASN A N 1
ATOM 1302 C CA . ASN A 1 163 ? 2.888 -5.326 -12.513 1.00 90.25 163 ASN A CA 1
ATOM 1303 C C . ASN A 1 163 ? 4.003 -4.277 -12.498 1.00 90.25 163 ASN A C 1
ATOM 1305 O O . ASN A 1 163 ? 4.921 -4.381 -13.302 1.00 90.25 163 ASN A O 1
ATOM 1309 N N . ALA A 1 164 ? 4.008 -3.361 -11.525 1.00 90.44 164 ALA A N 1
ATOM 1310 C CA . ALA A 1 164 ? 5.077 -2.376 -11.348 1.00 90.44 164 ALA A CA 1
ATOM 1311 C C . ALA A 1 164 ? 6.476 -3.021 -11.293 1.00 90.44 164 ALA A C 1
ATOM 1313 O O . ALA A 1 164 ? 7.394 -2.629 -12.017 1.00 90.44 164 ALA A O 1
ATOM 1314 N N . ILE A 1 165 ? 6.633 -4.066 -10.475 1.00 91.81 165 ILE A N 1
ATOM 1315 C CA . ILE A 1 165 ? 7.900 -4.798 -10.334 1.00 91.81 165 ILE A CA 1
ATOM 1316 C C . ILE A 1 165 ? 8.277 -5.526 -11.634 1.00 91.81 165 ILE A C 1
ATOM 1318 O O . ILE A 1 165 ? 9.439 -5.503 -12.049 1.00 91.81 165 ILE A O 1
ATOM 1322 N N . PHE A 1 166 ? 7.311 -6.169 -12.292 1.00 89.75 166 PHE A N 1
ATOM 1323 C CA . PHE A 1 166 ? 7.544 -6.883 -13.547 1.00 89.75 166 PHE A CA 1
ATOM 1324 C C . PHE A 1 166 ? 7.856 -5.942 -14.712 1.00 89.75 166 PHE A C 1
ATOM 1326 O O . PHE A 1 166 ? 8.679 -6.294 -15.553 1.00 89.75 166 PHE A O 1
ATOM 1333 N N . SER A 1 167 ? 7.270 -4.748 -14.757 1.00 88.31 167 SER A N 1
ATOM 1334 C CA . SER A 1 167 ? 7.600 -3.714 -15.741 1.00 88.31 167 SER A CA 1
ATOM 1335 C C . SER A 1 167 ? 9.068 -3.311 -15.635 1.00 88.31 167 SER A C 1
ATOM 1337 O O . SER A 1 167 ? 9.771 -3.274 -16.645 1.00 88.31 167 SER A O 1
ATOM 1339 N N . VAL A 1 168 ? 9.581 -3.139 -14.413 1.00 89.12 168 VAL A N 1
ATOM 1340 C CA . VAL A 1 168 ? 11.014 -2.901 -14.185 1.00 89.12 168 VAL A CA 1
ATOM 1341 C C . VAL A 1 168 ? 11.855 -4.110 -14.604 1.00 89.12 168 VAL A C 1
ATOM 1343 O O . VAL A 1 168 ? 12.881 -3.942 -15.261 1.00 89.12 168 VAL A O 1
ATOM 1346 N N . ALA A 1 169 ? 11.425 -5.336 -14.286 1.00 88.50 169 ALA A N 1
ATOM 1347 C CA . ALA A 1 169 ? 12.131 -6.552 -14.702 1.00 88.50 169 ALA A CA 1
ATOM 1348 C C . ALA A 1 169 ? 12.241 -6.663 -16.233 1.00 88.50 169 ALA A C 1
ATOM 1350 O O . ALA A 1 169 ? 13.325 -6.906 -16.760 1.00 88.50 169 ALA A O 1
ATOM 1351 N N . LYS A 1 170 ? 11.129 -6.442 -16.942 1.00 85.94 170 LYS A N 1
ATOM 1352 C CA . LYS A 1 170 ? 11.053 -6.462 -18.408 1.00 85.94 170 LYS A CA 1
ATOM 1353 C C . LYS A 1 170 ? 11.941 -5.384 -19.016 1.00 85.94 170 LYS A C 1
ATOM 1355 O O . LYS A 1 170 ? 12.713 -5.676 -19.922 1.00 85.94 170 LYS A O 1
ATOM 1360 N N . ALA A 1 171 ? 11.893 -4.167 -18.483 1.00 85.62 171 ALA A N 1
ATOM 1361 C CA . ALA A 1 171 ? 12.734 -3.082 -18.964 1.00 85.62 171 ALA A CA 1
ATOM 1362 C C . ALA A 1 171 ? 14.229 -3.370 -18.769 1.00 85.62 171 ALA A C 1
ATOM 1364 O O . ALA A 1 171 ? 15.008 -3.148 -19.689 1.00 85.62 171 ALA A O 1
ATOM 1365 N N . LYS A 1 172 ? 14.627 -3.963 -17.633 1.00 85.12 172 LYS A N 1
ATOM 1366 C CA . LYS A 1 172 ? 16.013 -4.407 -17.411 1.00 85.12 172 LYS A CA 1
ATOM 1367 C C . LYS A 1 172 ? 16.482 -5.454 -18.423 1.00 85.12 172 LYS A C 1
ATOM 1369 O O . LYS A 1 172 ? 17.660 -5.467 -18.756 1.00 85.12 172 LYS A O 1
ATOM 1374 N N . VAL A 1 173 ? 15.599 -6.349 -18.868 1.00 84.81 173 VAL A N 1
ATOM 1375 C CA . VAL A 1 173 ? 15.930 -7.357 -19.891 1.00 84.81 173 VAL A CA 1
ATOM 1376 C C . VAL A 1 173 ? 16.016 -6.719 -21.277 1.00 84.81 173 VAL A C 1
ATOM 1378 O O . VAL A 1 173 ? 16.925 -7.038 -22.035 1.00 84.81 173 VAL A O 1
ATOM 1381 N N . ASN A 1 174 ? 15.090 -5.814 -21.595 1.00 80.44 174 ASN A N 1
ATOM 1382 C CA . ASN A 1 174 ? 14.998 -5.197 -22.916 1.00 80.44 174 ASN A CA 1
ATOM 1383 C C . ASN A 1 174 ? 16.094 -4.152 -23.157 1.00 80.44 174 ASN A C 1
ATOM 1385 O O . ASN A 1 174 ? 16.634 -4.082 -24.257 1.00 80.44 174 ASN A O 1
ATOM 1389 N N . ASN A 1 175 ? 16.398 -3.322 -22.156 1.00 77.56 175 ASN A N 1
ATOM 1390 C CA . ASN A 1 175 ? 17.386 -2.254 -22.259 1.00 77.56 175 ASN A CA 1
ATOM 1391 C C . ASN A 1 175 ? 17.988 -1.916 -20.874 1.00 77.56 175 ASN A C 1
ATOM 1393 O O . ASN A 1 175 ? 17.534 -0.978 -20.216 1.00 77.56 175 ASN A O 1
ATOM 1397 N N . PRO A 1 176 ? 18.983 -2.686 -20.391 1.00 72.75 176 PRO A N 1
ATOM 1398 C CA . PRO A 1 176 ? 19.540 -2.527 -19.042 1.00 72.75 176 PRO A CA 1
ATOM 1399 C C . PRO A 1 176 ? 20.229 -1.174 -18.805 1.00 72.75 176 PRO A C 1
ATOM 1401 O O . PRO A 1 176 ? 20.175 -0.667 -17.683 1.00 72.75 176 PRO A O 1
ATOM 1404 N N . ASP A 1 177 ? 20.820 -0.596 -19.854 1.00 73.06 177 ASP A N 1
ATOM 1405 C CA . ASP A 1 177 ? 21.447 0.738 -19.862 1.00 73.06 177 ASP A CA 1
ATOM 1406 C C . ASP A 1 177 ? 20.496 1.822 -20.401 1.00 73.06 177 ASP A C 1
ATOM 1408 O O . ASP A 1 177 ? 20.908 2.939 -20.716 1.00 73.06 177 ASP A O 1
ATOM 1412 N N . GLY A 1 178 ? 19.223 1.460 -20.564 1.00 64.69 178 GLY A N 1
ATOM 1413 C CA . GLY A 1 178 ? 18.220 2.241 -21.259 1.00 64.69 178 GLY A CA 1
ATOM 1414 C C . GLY A 1 178 ? 17.659 3.422 -20.496 1.00 64.69 178 GLY A C 1
ATOM 1415 O O . GLY A 1 178 ? 18.001 3.700 -19.346 1.00 64.69 178 GLY A O 1
ATOM 1416 N N . ASP A 1 179 ? 16.733 4.089 -21.180 1.00 65.19 179 ASP A N 1
ATOM 1417 C CA . ASP A 1 179 ? 15.980 5.212 -20.650 1.00 65.19 179 ASP A CA 1
ATOM 1418 C C . ASP A 1 179 ? 15.249 4.872 -19.335 1.00 65.19 179 ASP A C 1
ATOM 1420 O O . ASP A 1 179 ? 14.882 3.717 -19.085 1.00 65.19 179 ASP A O 1
ATOM 1424 N N . PRO A 1 180 ? 15.027 5.888 -18.483 1.00 64.31 180 PRO A N 1
ATOM 1425 C CA . PRO A 1 180 ? 14.333 5.736 -17.212 1.00 64.31 180 PRO A CA 1
ATOM 1426 C C . PRO A 1 180 ? 12.950 5.100 -17.374 1.00 64.31 180 PRO A C 1
ATOM 1428 O O . PRO A 1 180 ? 12.210 5.402 -18.309 1.00 64.31 180 PRO A O 1
ATOM 1431 N N . VAL A 1 181 ? 12.583 4.251 -16.414 1.00 67.00 181 VAL A N 1
ATOM 1432 C CA . VAL A 1 181 ? 11.281 3.572 -16.392 1.00 67.00 181 VAL A CA 1
ATOM 1433 C C . VAL A 1 181 ? 10.363 4.230 -15.385 1.00 67.00 181 VAL A C 1
ATOM 1435 O O . VAL A 1 181 ? 10.725 4.424 -14.225 1.00 67.00 181 VAL A O 1
ATOM 1438 N N . TRP A 1 182 ? 9.139 4.504 -15.820 1.00 64.44 182 TRP A N 1
ATOM 1439 C CA . TRP A 1 182 ? 8.084 5.040 -14.975 1.00 64.44 182 TRP A CA 1
ATOM 1440 C C . TRP A 1 182 ? 7.162 3.913 -14.513 1.00 64.44 182 TRP A C 1
ATOM 1442 O O . TRP A 1 182 ? 6.488 3.287 -15.326 1.00 64.44 182 TRP A O 1
ATOM 1452 N N . ILE A 1 183 ? 7.089 3.687 -13.201 1.00 62.53 183 ILE A N 1
ATOM 1453 C CA . ILE A 1 183 ? 6.117 2.757 -12.596 1.00 62.53 183 ILE A CA 1
ATOM 1454 C C . ILE A 1 183 ? 4.671 3.282 -12.735 1.00 62.53 183 ILE A C 1
ATOM 1456 O O . ILE A 1 183 ? 3.716 2.517 -12.691 1.00 62.53 183 ILE A O 1
ATOM 1460 N N . ILE A 1 184 ? 4.520 4.590 -12.946 1.00 54.38 184 ILE A N 1
ATOM 1461 C CA . ILE A 1 184 ? 3.249 5.336 -12.930 1.00 54.38 184 ILE A CA 1
ATOM 1462 C C . ILE A 1 184 ? 2.505 5.260 -14.262 1.00 54.38 184 ILE A C 1
ATOM 1464 O O . ILE A 1 184 ? 1.331 5.611 -14.342 1.00 54.38 184 ILE A O 1
ATOM 1468 N N . VAL A 1 185 ? 3.158 4.780 -15.320 1.00 53.00 185 VAL A N 1
ATOM 1469 C CA . VAL A 1 185 ? 2.472 4.546 -16.588 1.00 53.00 185 VAL A CA 1
ATOM 1470 C C . VAL A 1 185 ? 1.736 3.215 -16.461 1.00 53.00 185 VAL A C 1
ATOM 1472 O O . VAL A 1 185 ? 2.214 2.175 -16.911 1.00 53.00 185 VAL A O 1
ATOM 1475 N N . GLY A 1 186 ? 0.560 3.263 -15.827 1.00 46.16 186 GLY A N 1
ATOM 1476 C CA . GLY A 1 186 ? -0.495 2.297 -16.114 1.00 46.16 186 GLY A CA 1
ATOM 1477 C C . GLY A 1 186 ? -0.687 2.240 -17.628 1.00 46.16 186 GLY A C 1
ATOM 1478 O O . GLY A 1 186 ? -0.427 3.226 -18.322 1.00 46.16 186 GLY A O 1
ATOM 1479 N N . SER A 1 187 ? -1.072 1.084 -18.153 1.00 44.06 187 SER A N 1
ATOM 1480 C CA . SER A 1 187 ? -1.089 0.749 -19.587 1.00 44.06 187 SER A CA 1
ATOM 1481 C C . SER A 1 187 ? -2.037 1.598 -20.478 1.00 44.06 187 SER A C 1
ATOM 1483 O O . SER A 1 187 ? -2.559 1.101 -21.473 1.00 44.06 187 SER A O 1
ATOM 1485 N N . ASN A 1 188 ? -2.259 2.882 -20.194 1.00 40.03 188 ASN A N 1
ATOM 1486 C CA . ASN A 1 188 ? -3.033 3.815 -21.017 1.00 40.03 188 ASN A CA 1
ATOM 1487 C C . ASN A 1 188 ? -2.323 4.261 -22.303 1.00 40.03 188 ASN A C 1
ATOM 1489 O O . ASN A 1 188 ? -2.917 4.961 -23.116 1.00 40.03 188 ASN A O 1
ATOM 1493 N N . SER A 1 189 ? -1.071 3.865 -22.531 1.00 41.91 189 SER A N 1
ATOM 1494 C CA . SER A 1 189 ? -0.365 4.150 -23.787 1.00 41.91 189 SER A CA 1
ATOM 1495 C C . SER A 1 189 ? -0.679 3.158 -24.916 1.00 41.91 189 SER A C 1
ATOM 1497 O O . SER A 1 189 ? -0.279 3.407 -26.049 1.00 41.91 189 SER A O 1
ATOM 1499 N N . ASN A 1 190 ? -1.439 2.088 -24.652 1.00 42.66 190 ASN A N 1
ATOM 1500 C CA . ASN A 1 190 ? -1.911 1.149 -25.675 1.00 42.66 190 ASN A CA 1
ATOM 1501 C C . ASN A 1 190 ? -3.414 1.328 -25.932 1.00 42.66 190 ASN A C 1
ATOM 1503 O O . ASN A 1 190 ? -4.183 0.377 -25.809 1.00 42.66 190 ASN A O 1
ATOM 1507 N N . VAL A 1 191 ? -3.849 2.543 -26.276 1.00 40.56 191 VAL A N 1
ATOM 1508 C CA . VAL A 1 191 ? -5.194 2.722 -26.837 1.00 40.56 191 VAL A CA 1
ATOM 1509 C C . VAL A 1 191 ? -5.244 1.925 -28.141 1.00 40.56 191 VAL A C 1
ATOM 1511 O O . VAL A 1 191 ? -4.534 2.236 -29.098 1.00 40.56 191 VAL A O 1
ATOM 1514 N N . ASN A 1 192 ? -6.055 0.869 -28.179 1.00 49.62 192 ASN A N 1
ATOM 1515 C CA . ASN A 1 192 ? -6.353 0.182 -29.432 1.00 49.62 192 ASN A CA 1
ATOM 1516 C C . ASN A 1 192 ? -7.060 1.183 -30.362 1.00 49.62 192 ASN A C 1
ATOM 1518 O O . ASN A 1 192 ? -7.910 1.935 -29.895 1.00 49.62 192 ASN A O 1
ATOM 1522 N N . VAL A 1 193 ? -6.746 1.190 -31.663 1.00 57.38 193 VAL A N 1
ATOM 1523 C CA . VAL A 1 193 ? -7.396 2.055 -32.669 1.00 57.38 193 VAL A CA 1
ATOM 1524 C C . VAL A 1 193 ? -8.921 2.046 -32.526 1.00 57.38 193 VAL A C 1
ATOM 1526 O O . VAL A 1 193 ? -9.535 3.096 -32.647 1.00 57.38 193 VAL A O 1
ATOM 1529 N N . LEU A 1 194 ? -9.523 0.907 -32.170 1.00 52.22 194 LEU A N 1
ATOM 1530 C CA . LEU A 1 194 ? -10.963 0.817 -31.922 1.00 52.22 194 LEU A CA 1
ATOM 1531 C C . LEU A 1 194 ? -11.424 1.687 -30.736 1.00 52.22 194 LEU A C 1
ATOM 1533 O O . LEU A 1 194 ? -12.367 2.461 -30.867 1.00 52.22 194 LEU A O 1
ATOM 1537 N N . GLN A 1 195 ? -10.711 1.620 -29.607 1.00 52.28 195 GLN A N 1
ATOM 1538 C CA . GLN A 1 195 ? -10.969 2.466 -28.438 1.00 52.28 195 GLN A CA 1
ATOM 1539 C C . GLN A 1 195 ? -10.688 3.937 -28.761 1.00 52.28 195 GLN A C 1
ATOM 1541 O O . GLN A 1 195 ? -11.426 4.812 -28.326 1.00 52.28 195 GLN A O 1
ATOM 1546 N N . LEU A 1 196 ? -9.669 4.234 -29.577 1.00 59.22 196 LEU A N 1
ATOM 1547 C CA . LEU A 1 196 ? -9.412 5.598 -30.041 1.00 59.22 196 LEU A CA 1
ATOM 1548 C C . LEU A 1 196 ? -10.596 6.130 -30.857 1.00 59.22 196 LEU A C 1
ATOM 1550 O O . LEU A 1 196 ? -11.044 7.251 -30.628 1.00 59.22 196 LEU A O 1
ATOM 1554 N N . THR A 1 197 ? -11.125 5.327 -31.781 1.00 60.16 197 THR A N 1
ATOM 1555 C CA . THR A 1 197 ? -12.283 5.682 -32.607 1.00 60.16 197 THR A CA 1
ATOM 1556 C C . THR A 1 197 ? -13.537 5.892 -31.760 1.00 60.16 197 THR A C 1
ATOM 1558 O O . THR A 1 197 ? -14.233 6.891 -31.946 1.00 60.16 197 THR A O 1
ATOM 1561 N N . GLU A 1 198 ? -13.810 5.018 -30.793 1.00 63.41 198 GLU A N 1
ATOM 1562 C CA . GLU A 1 198 ? -14.937 5.165 -29.861 1.00 63.41 198 GLU A CA 1
ATOM 1563 C C . GLU A 1 198 ? -14.805 6.433 -29.004 1.00 63.41 198 GLU A C 1
ATOM 1565 O O . GLU A 1 198 ? -15.763 7.200 -28.869 1.00 63.41 198 GLU A O 1
ATOM 1570 N N . HIS A 1 199 ? -13.603 6.717 -28.493 1.00 66.38 199 HIS A N 1
ATOM 1571 C CA . HIS A 1 199 ? -13.324 7.925 -27.717 1.00 66.38 199 HIS A CA 1
ATOM 1572 C C . HIS A 1 199 ? -13.445 9.202 -28.563 1.00 66.38 199 HIS A C 1
ATOM 1574 O O . HIS A 1 199 ? -14.009 10.189 -28.089 1.00 66.38 199 HIS A O 1
ATOM 1580 N N . ILE A 1 200 ? -12.974 9.201 -29.816 1.00 72.06 200 ILE A N 1
ATOM 1581 C CA . ILE A 1 200 ? -13.127 10.339 -30.740 1.00 72.06 200 ILE A CA 1
ATOM 1582 C C . ILE A 1 200 ? -14.608 10.578 -31.039 1.00 72.06 200 ILE A C 1
ATOM 1584 O O . ILE A 1 200 ? -15.080 11.713 -30.959 1.00 72.06 200 ILE A O 1
ATOM 1588 N N . THR A 1 201 ? -15.360 9.516 -31.323 1.00 68.88 201 THR A N 1
ATOM 1589 C CA . THR A 1 201 ? -16.796 9.610 -31.620 1.00 68.88 201 THR A CA 1
ATOM 1590 C C . THR A 1 201 ? -17.553 10.180 -30.420 1.00 68.88 201 THR A C 1
ATOM 1592 O O . THR A 1 201 ? -18.268 11.171 -30.559 1.00 68.88 201 THR A O 1
ATOM 1595 N N . SER A 1 202 ? -17.269 9.666 -29.220 1.00 66.69 202 SER A N 1
ATOM 1596 C CA . SER A 1 202 ? -17.832 10.166 -27.959 1.00 66.69 202 SER A CA 1
ATOM 1597 C C . SER A 1 202 ? -17.459 11.629 -27.698 1.00 66.69 202 SER A C 1
ATOM 1599 O O . SER A 1 202 ? -18.293 12.426 -27.279 1.00 66.69 202 SER A O 1
ATOM 1601 N N . THR A 1 203 ? -16.218 12.028 -27.996 1.00 71.25 203 THR A N 1
ATOM 1602 C CA . THR A 1 203 ? -15.773 13.427 -27.863 1.00 71.25 203 THR A CA 1
ATOM 1603 C C . THR A 1 203 ? -16.532 14.345 -28.821 1.00 71.25 203 THR A C 1
ATOM 1605 O O . THR A 1 203 ? -16.876 15.467 -28.458 1.00 71.25 203 THR A O 1
ATOM 1608 N N . THR A 1 204 ? -16.843 13.867 -30.027 1.00 75.31 204 THR A N 1
ATOM 1609 C CA . THR A 1 204 ? -17.608 14.624 -31.030 1.00 75.31 204 THR A CA 1
ATOM 1610 C C . THR A 1 204 ? -19.064 14.805 -30.594 1.00 75.31 204 THR A C 1
ATOM 1612 O O . THR A 1 204 ? -19.631 15.888 -30.733 1.00 75.31 204 THR A O 1
ATOM 1615 N N . GLU A 1 205 ? -19.666 13.771 -30.004 1.00 76.75 205 GLU A N 1
ATOM 1616 C CA . GLU A 1 205 ? -21.006 13.842 -29.414 1.00 76.75 205 GLU A CA 1
ATOM 1617 C C . GLU A 1 205 ? -21.056 14.815 -28.231 1.00 76.75 205 GLU A C 1
ATOM 1619 O O . GLU A 1 205 ? -21.931 15.681 -28.183 1.00 76.75 205 GLU A O 1
ATOM 1624 N N . VAL A 1 206 ? -20.079 14.747 -27.322 1.00 72.44 206 VAL A N 1
ATOM 1625 C CA . VAL A 1 206 ? -19.957 15.684 -26.195 1.00 72.44 206 VAL A CA 1
ATOM 1626 C C . VAL A 1 206 ? -19.740 17.116 -26.691 1.00 72.44 206 VAL A C 1
ATOM 1628 O O . VAL A 1 206 ? -20.395 18.028 -26.194 1.00 72.44 206 VAL A O 1
ATOM 1631 N N . ALA A 1 207 ? -18.902 17.331 -27.709 1.00 73.38 207 ALA A N 1
ATOM 1632 C CA . ALA A 1 207 ? -18.696 18.648 -28.312 1.00 73.38 207 ALA A CA 1
ATOM 1633 C C . ALA A 1 207 ? -19.989 19.211 -28.926 1.00 73.38 207 ALA A C 1
ATOM 1635 O O . ALA A 1 207 ? -20.290 20.391 -28.753 1.00 73.38 207 ALA A O 1
ATOM 1636 N N . ASN A 1 208 ? -20.795 18.371 -29.581 1.00 79.12 208 ASN A N 1
ATOM 1637 C CA . ASN A 1 208 ? -22.100 18.770 -30.111 1.00 79.12 208 ASN A CA 1
ATOM 1638 C C . ASN A 1 208 ? -23.098 19.121 -28.996 1.00 79.12 208 ASN A C 1
ATOM 1640 O O . ASN A 1 208 ? -23.864 20.076 -29.137 1.00 79.12 208 ASN A O 1
ATOM 1644 N N . ILE A 1 209 ? -23.078 18.388 -27.878 1.00 78.62 209 ILE A N 1
ATOM 1645 C CA . ILE A 1 209 ? -23.903 18.685 -26.698 1.00 78.62 209 ILE A CA 1
ATOM 1646 C C . ILE A 1 209 ? -23.474 20.015 -26.064 1.00 78.62 209 ILE A C 1
ATOM 1648 O O . ILE A 1 209 ? -24.324 20.868 -25.811 1.00 78.62 209 ILE A O 1
ATOM 1652 N N . LEU A 1 210 ? -22.172 20.234 -25.862 1.00 73.50 210 LEU A N 1
ATOM 1653 C CA . LEU A 1 210 ? -21.628 21.469 -25.285 1.00 73.50 210 LEU A CA 1
ATOM 1654 C C . LEU A 1 210 ? -21.848 22.684 -26.198 1.00 73.50 210 LEU A C 1
ATOM 1656 O O . LEU A 1 210 ? -22.157 23.768 -25.710 1.00 73.50 210 LEU A O 1
ATOM 1660 N N . ALA A 1 211 ? -21.809 22.506 -27.521 1.00 77.38 211 ALA A N 1
ATOM 1661 C CA . ALA A 1 211 ? -22.161 23.558 -28.476 1.00 77.38 211 ALA A CA 1
ATOM 1662 C C . ALA A 1 211 ? -23.641 23.981 -28.381 1.00 77.38 211 ALA A C 1
ATOM 1664 O O . ALA A 1 211 ? -23.971 25.144 -28.613 1.00 77.38 211 ALA A O 1
ATOM 1665 N N . GLN A 1 212 ? -24.542 23.058 -28.022 1.00 81.69 212 GLN A N 1
ATOM 1666 C CA . GLN A 1 212 ? -25.967 23.348 -27.794 1.00 81.69 212 GLN A CA 1
ATOM 1667 C C . GLN A 1 212 ? -26.253 23.868 -26.379 1.00 81.69 212 GLN A C 1
ATOM 1669 O O . GLN A 1 212 ? -27.267 24.533 -26.153 1.00 81.69 212 GLN A O 1
ATOM 1674 N N . LYS A 1 213 ? -25.376 23.554 -25.425 1.00 76.06 213 LYS A N 1
ATOM 1675 C CA . LYS A 1 213 ? -25.486 23.893 -24.007 1.00 76.06 213 LYS A CA 1
ATOM 1676 C C . LYS A 1 213 ? -24.204 24.558 -23.531 1.00 76.06 213 LYS A C 1
ATOM 1678 O O . LYS A 1 213 ? -23.488 24.019 -22.696 1.00 76.06 213 LYS A O 1
ATOM 1683 N N . LEU A 1 214 ? -23.955 25.765 -24.041 1.00 66.69 214 LEU A N 1
ATOM 1684 C CA . LEU A 1 214 ? -22.750 26.541 -23.726 1.00 66.69 214 LEU A CA 1
ATOM 1685 C C . LEU A 1 214 ? -22.592 26.799 -22.213 1.00 66.69 214 LEU A C 1
ATOM 1687 O O . LEU A 1 214 ? -21.488 26.921 -21.707 1.00 66.69 214 LEU A O 1
ATOM 1691 N N . GLU A 1 215 ? -23.706 26.837 -21.477 1.00 69.44 215 GLU A N 1
ATOM 1692 C CA . GLU A 1 215 ? -23.751 26.941 -20.012 1.00 69.44 215 GLU A CA 1
ATOM 1693 C C . GLU A 1 215 ? -23.238 25.696 -19.259 1.00 69.44 215 GLU A C 1
ATOM 1695 O O . GLU A 1 215 ? -22.976 25.774 -18.059 1.00 69.44 215 GLU A O 1
ATOM 1700 N N . TRP A 1 216 ? -23.121 24.546 -19.933 1.00 66.81 216 TRP A N 1
ATOM 1701 C CA . TRP A 1 216 ? -22.586 23.293 -19.383 1.00 66.81 216 TRP A CA 1
ATOM 1702 C C . TRP A 1 216 ? -21.089 23.137 -19.630 1.00 66.81 216 TRP A C 1
ATOM 1704 O O . TRP A 1 216 ? -20.470 22.267 -19.019 1.00 66.81 216 TRP A O 1
ATOM 1714 N N . ASP A 1 217 ? -20.507 23.989 -20.478 1.00 58.94 217 ASP A N 1
ATOM 1715 C CA . ASP A 1 217 ? -19.062 24.122 -20.624 1.00 58.94 217 ASP A CA 1
ATOM 1716 C C . ASP A 1 217 ? -18.503 24.871 -19.407 1.00 58.94 217 ASP A C 1
ATOM 1718 O O . ASP A 1 217 ? -18.097 26.034 -19.440 1.00 58.94 217 ASP A O 1
ATOM 1722 N N . GLN A 1 218 ? -18.562 24.200 -18.261 1.00 54.88 218 GLN A N 1
ATOM 1723 C CA . GLN A 1 218 ? -17.756 24.580 -17.125 1.00 54.88 218 GLN A CA 1
ATOM 1724 C C . GLN A 1 218 ? -16.337 24.166 -17.475 1.00 54.88 218 GLN A C 1
ATOM 1726 O O . GLN A 1 218 ? -16.021 22.977 -17.421 1.00 54.88 218 GLN A O 1
ATOM 1731 N N . THR A 1 219 ? -15.513 25.155 -17.849 1.00 48.31 219 THR A N 1
ATOM 1732 C CA . THR A 1 219 ? -14.053 25.032 -17.998 1.00 48.31 219 THR A CA 1
ATOM 1733 C C . THR A 1 219 ? -13.554 23.952 -17.046 1.00 48.31 219 THR A C 1
ATOM 1735 O O . THR A 1 219 ? -13.882 24.051 -15.858 1.00 48.31 219 THR A O 1
ATOM 1738 N N . PRO A 1 220 ? -12.857 22.903 -17.516 1.00 42.62 220 PRO A N 1
ATOM 1739 C CA . PRO A 1 220 ? -12.610 21.752 -16.670 1.00 42.62 220 PRO A CA 1
ATOM 1740 C C . PRO A 1 220 ? -11.950 22.221 -15.371 1.00 42.62 220 PRO A C 1
ATOM 1742 O O . PRO A 1 220 ? -10.970 22.963 -15.382 1.00 42.62 220 PRO A O 1
ATOM 1745 N N . HIS A 1 221 ? -12.571 21.892 -14.241 1.00 42.22 221 HIS A N 1
ATOM 1746 C CA . HIS A 1 221 ? -12.041 22.207 -12.922 1.00 42.22 221 HIS A CA 1
ATOM 1747 C C . HIS A 1 221 ? -11.055 21.084 -12.608 1.00 42.22 221 HIS A C 1
ATOM 1749 O O . HIS A 1 221 ? -11.404 20.076 -12.000 1.00 42.22 221 HIS A O 1
ATOM 1755 N N . TRP A 1 222 ? -9.858 21.189 -13.188 1.00 45.22 222 TRP A N 1
ATOM 1756 C CA . TRP A 1 222 ? -8.840 20.145 -13.114 1.00 45.22 222 TRP A CA 1
ATOM 1757 C C . TRP A 1 222 ? -8.358 19.965 -11.670 1.00 45.22 222 TRP A C 1
ATOM 1759 O O . TRP A 1 222 ? -8.189 20.927 -10.922 1.00 45.22 222 TRP A O 1
ATOM 1769 N N . LEU A 1 223 ? -8.143 18.708 -11.292 1.00 41.72 223 LEU A N 1
ATOM 1770 C CA . LEU A 1 223 ? -7.776 18.284 -9.946 1.00 41.72 223 LEU A CA 1
ATOM 1771 C C . LEU A 1 223 ? -6.324 18.669 -9.595 1.00 41.72 223 LEU A C 1
ATOM 1773 O O . LEU A 1 223 ? -5.401 18.295 -10.314 1.00 41.72 223 LEU A O 1
ATOM 1777 N N . GLN A 1 224 ? -6.122 19.337 -8.454 1.00 43.47 224 GLN A N 1
ATOM 1778 C CA . GLN A 1 224 ? -4.832 19.912 -8.042 1.00 43.47 224 GLN A CA 1
ATOM 1779 C C . GLN A 1 224 ? -4.035 19.067 -7.028 1.00 43.47 224 GLN A C 1
ATOM 1781 O O . GLN A 1 224 ? -3.935 19.477 -5.877 1.00 43.47 224 GLN A O 1
ATOM 1786 N N . LEU A 1 225 ? -3.475 17.899 -7.386 1.00 46.00 225 LEU A N 1
ATOM 1787 C CA . LEU A 1 225 ? -2.729 17.018 -6.447 1.00 46.00 225 LEU A CA 1
ATOM 1788 C C . LEU A 1 225 ? -1.565 17.728 -5.705 1.00 46.00 225 LEU A C 1
ATOM 1790 O O . LEU A 1 225 ? -0.655 18.227 -6.366 1.00 46.00 225 LEU A O 1
ATOM 1794 N N . PRO A 1 226 ? -1.517 17.745 -4.352 1.00 49.22 226 PRO A N 1
ATOM 1795 C CA . PRO A 1 226 ? -0.384 18.271 -3.614 1.00 49.22 226 PRO A CA 1
ATOM 1796 C C . PRO A 1 226 ? 0.763 17.269 -3.670 1.00 49.22 226 PRO A C 1
ATOM 1798 O O . PRO A 1 226 ? 0.631 16.106 -3.285 1.00 49.22 226 PRO A O 1
ATOM 1801 N N . ILE A 1 227 ? 1.923 17.749 -4.094 1.00 53.41 227 ILE A N 1
ATOM 1802 C CA . ILE A 1 227 ? 3.178 17.019 -3.938 1.00 53.41 227 ILE A CA 1
ATOM 1803 C C . ILE A 1 227 ? 3.505 16.973 -2.447 1.00 53.41 227 ILE A C 1
ATOM 1805 O O . ILE A 1 227 ? 3.318 17.959 -1.741 1.00 53.41 227 ILE A O 1
ATOM 1809 N N . VAL A 1 228 ? 3.971 15.832 -1.947 1.00 56.69 228 VAL A N 1
ATOM 1810 C CA . VAL A 1 228 ? 4.277 15.637 -0.522 1.00 56.69 228 VAL A CA 1
ATOM 1811 C C . VAL A 1 228 ? 5.784 15.584 -0.274 1.00 56.69 228 VAL A C 1
ATOM 1813 O O . VAL A 1 228 ? 6.535 15.138 -1.134 1.00 56.69 228 VAL A O 1
ATOM 1816 N N . ASP A 1 229 ? 6.253 16.051 0.885 1.00 60.00 229 ASP A N 1
ATOM 1817 C CA . ASP A 1 229 ? 7.657 15.933 1.296 1.00 60.00 229 ASP A CA 1
ATOM 1818 C C . ASP A 1 229 ? 7.986 14.541 1.860 1.00 60.00 229 ASP A C 1
ATOM 1820 O O . ASP A 1 229 ? 7.124 13.674 2.000 1.00 60.00 229 ASP A O 1
ATOM 1824 N N . HIS A 1 230 ? 9.249 14.325 2.243 1.00 48.34 230 HIS A N 1
ATOM 1825 C CA . HIS A 1 230 ? 9.709 13.091 2.897 1.00 48.34 230 HIS A CA 1
ATOM 1826 C C . HIS A 1 230 ? 8.898 12.744 4.171 1.00 48.34 230 HIS A C 1
ATOM 1828 O O . HIS A 1 230 ? 8.810 11.581 4.579 1.00 48.34 230 HIS A O 1
ATOM 1834 N N . GLY A 1 231 ? 8.320 13.746 4.837 1.00 56.31 231 GLY A N 1
ATOM 1835 C CA . GLY A 1 231 ? 7.439 13.589 5.995 1.00 56.31 231 GLY A CA 1
ATOM 1836 C C . GLY A 1 231 ? 5.963 13.407 5.633 1.00 56.31 231 GLY A C 1
ATOM 1837 O O . GLY A 1 231 ? 5.142 13.286 6.537 1.00 56.31 231 GLY A O 1
ATOM 1838 N N . GLY A 1 232 ? 5.621 13.387 4.344 1.00 52.91 232 GLY A N 1
ATOM 1839 C CA . GLY A 1 232 ? 4.259 13.325 3.834 1.00 52.91 232 GLY A CA 1
ATOM 1840 C C . GLY A 1 232 ? 3.554 14.682 3.753 1.00 52.91 232 GLY A C 1
ATOM 1841 O O . GLY A 1 232 ? 2.466 14.746 3.198 1.00 52.91 232 GLY A O 1
ATOM 1842 N N . ARG A 1 233 ? 4.135 15.782 4.243 1.00 57.50 233 ARG A N 1
ATOM 1843 C CA . ARG A 1 233 ? 3.447 17.083 4.261 1.00 57.50 233 ARG A CA 1
ATOM 1844 C C . ARG A 1 233 ? 3.281 17.611 2.845 1.00 57.50 233 ARG A C 1
ATOM 1846 O O . ARG A 1 233 ? 4.243 17.586 2.085 1.00 57.50 233 ARG A O 1
ATOM 1853 N N . ALA A 1 234 ? 2.104 18.146 2.527 1.00 53.94 234 ALA A N 1
ATOM 1854 C CA . ALA A 1 234 ? 1.880 18.864 1.277 1.00 53.94 234 ALA A CA 1
ATOM 1855 C C . ALA A 1 234 ? 2.915 19.995 1.132 1.00 53.94 234 ALA A C 1
ATOM 1857 O O . ALA A 1 234 ? 2.949 20.932 1.931 1.00 53.94 234 ALA A O 1
ATOM 1858 N N . ILE A 1 235 ? 3.781 19.877 0.133 1.00 50.84 235 ILE A N 1
ATOM 1859 C CA . ILE A 1 235 ? 4.678 20.926 -0.322 1.00 50.84 235 ILE A CA 1
ATOM 1860 C C . ILE A 1 235 ? 3.867 21.807 -1.263 1.00 50.84 235 ILE A C 1
ATOM 1862 O O . ILE A 1 235 ? 3.363 21.350 -2.289 1.00 50.84 235 ILE A O 1
ATOM 1866 N N . THR A 1 236 ? 3.790 23.095 -0.946 1.00 41.44 236 THR A N 1
ATOM 1867 C CA . THR A 1 236 ? 3.374 24.113 -1.907 1.00 41.44 236 THR A CA 1
ATOM 1868 C C . THR A 1 236 ? 4.485 24.257 -2.948 1.00 41.44 236 THR A C 1
ATOM 1870 O O . THR A 1 236 ? 5.427 25.026 -2.765 1.00 41.44 236 THR A O 1
ATOM 1873 N N . LEU A 1 237 ? 4.439 23.461 -4.014 1.00 38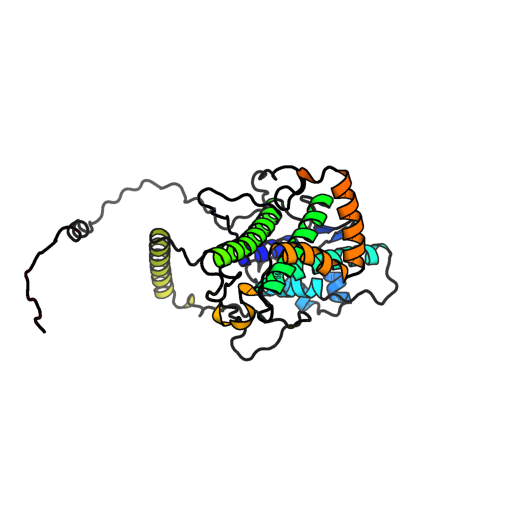.03 237 LEU A N 1
ATOM 1874 C CA . LEU A 1 237 ? 5.214 23.759 -5.215 1.00 38.03 237 LEU A CA 1
ATOM 1875 C C . LEU A 1 237 ? 4.492 24.878 -5.991 1.00 38.03 237 LEU A C 1
ATOM 1877 O O . LEU A 1 237 ? 3.263 24.952 -5.943 1.00 38.03 237 LEU A O 1
ATOM 1881 N N . PRO A 1 238 ? 5.236 25.799 -6.629 1.00 38.78 238 PRO A N 1
ATOM 1882 C CA . PRO A 1 238 ? 4.653 26.927 -7.352 1.00 38.78 238 PRO A CA 1
ATOM 1883 C C . PRO A 1 238 ? 3.746 26.412 -8.479 1.00 38.78 238 PRO A C 1
ATOM 1885 O O . PRO A 1 238 ? 4.121 25.436 -9.124 1.00 38.78 238 PRO A O 1
ATOM 1888 N N . ASP A 1 239 ? 2.584 27.060 -8.668 1.00 40.47 239 ASP A N 1
ATOM 1889 C CA . ASP A 1 239 ? 1.572 26.848 -9.726 1.00 40.47 239 ASP A CA 1
ATOM 1890 C C . ASP A 1 239 ? 2.025 25.848 -10.812 1.00 40.47 239 ASP A C 1
ATOM 1892 O O . ASP A 1 239 ? 2.847 26.235 -11.652 1.00 40.47 239 ASP A O 1
ATOM 1896 N N . LYS A 1 240 ? 1.486 24.604 -10.777 1.00 39.16 240 LYS A N 1
ATOM 1897 C CA . LYS A 1 240 ? 1.736 23.399 -11.633 1.00 39.16 240 LYS A CA 1
ATOM 1898 C C . LYS A 1 240 ? 2.254 22.141 -10.889 1.00 39.16 240 LYS A C 1
ATOM 1900 O O . LYS A 1 240 ? 2.951 21.316 -11.482 1.00 39.16 240 LYS A O 1
ATOM 1905 N N . ALA A 1 241 ? 1.911 21.951 -9.615 1.00 41.50 241 ALA A N 1
ATOM 1906 C CA . ALA A 1 241 ? 2.275 20.768 -8.808 1.00 41.50 241 ALA A CA 1
ATOM 1907 C C . ALA A 1 241 ? 1.390 19.522 -9.078 1.00 41.50 241 ALA A C 1
ATOM 1909 O O . ALA A 1 241 ? 1.703 18.403 -8.686 1.00 41.50 241 ALA A O 1
ATOM 1910 N N . ASP A 1 242 ? 0.300 19.744 -9.796 1.00 39.94 242 ASP A N 1
ATOM 1911 C CA . ASP A 1 242 ? -0.908 18.945 -9.996 1.00 39.94 242 ASP A CA 1
ATOM 1912 C C . ASP A 1 242 ? -0.712 17.794 -10.999 1.00 39.94 242 ASP A C 1
ATOM 1914 O O . ASP A 1 242 ? -1.592 16.965 -11.234 1.00 39.94 242 ASP A O 1
ATOM 1918 N N . HIS A 1 243 ? 0.451 17.779 -11.645 1.00 54.62 243 HIS A N 1
ATOM 1919 C CA . HIS A 1 243 ? 0.770 16.946 -12.789 1.00 54.62 243 HIS A CA 1
ATOM 1920 C C . HIS A 1 243 ? 1.992 16.098 -12.454 1.00 54.62 243 HIS A C 1
ATOM 1922 O O . HIS A 1 243 ? 3.081 16.374 -12.955 1.00 54.62 243 HIS A O 1
ATOM 1928 N N . VAL A 1 244 ? 1.859 15.056 -11.623 1.00 58.06 244 VAL A N 1
ATOM 1929 C CA . VAL A 1 244 ? 2.904 14.016 -11.546 1.00 58.06 244 VAL A CA 1
ATOM 1930 C C . VAL A 1 244 ? 2.840 13.204 -12.839 1.00 58.06 244 VAL A C 1
ATOM 1932 O O . VAL A 1 244 ? 2.250 12.135 -12.928 1.00 58.06 244 VAL A O 1
ATOM 1935 N N . SER A 1 245 ? 3.401 13.782 -13.891 1.00 62.84 245 SER A N 1
ATOM 1936 C CA . SER A 1 245 ? 3.595 13.139 -15.177 1.00 62.84 245 SER A CA 1
ATOM 1937 C C . SER A 1 245 ? 4.938 12.411 -15.164 1.00 62.84 245 SER A C 1
ATOM 1939 O O . SER A 1 245 ? 5.788 12.698 -14.314 1.00 62.84 245 SER A O 1
ATOM 1941 N N . PRO A 1 246 ? 5.207 11.539 -16.144 1.00 66.25 246 PRO A N 1
ATOM 1942 C CA . PRO A 1 246 ? 6.551 11.017 -16.374 1.00 66.25 246 PRO A CA 1
ATOM 1943 C C . PRO A 1 246 ? 7.658 12.093 -16.374 1.00 66.25 246 PRO A C 1
ATOM 1945 O O . PRO A 1 246 ? 8.793 11.810 -15.998 1.00 66.25 246 PRO A O 1
ATOM 1948 N N . GLN A 1 247 ? 7.335 13.336 -16.753 1.00 66.12 247 GLN A N 1
ATOM 1949 C CA . GLN A 1 247 ? 8.281 14.459 -16.804 1.00 66.12 247 GLN A CA 1
ATOM 1950 C C . GLN A 1 247 ? 8.616 15.042 -15.426 1.00 66.12 247 GLN A C 1
ATOM 1952 O O . GLN A 1 247 ? 9.647 15.689 -15.275 1.00 66.12 247 GLN A O 1
ATOM 1957 N N . SER A 1 248 ? 7.763 14.813 -14.428 1.00 71.25 248 SER A N 1
ATOM 1958 C CA . SER A 1 248 ? 7.930 15.333 -13.066 1.00 71.25 248 SER A CA 1
ATOM 1959 C C . SER A 1 248 ? 8.939 14.521 -12.255 1.00 71.25 248 SER A C 1
ATOM 1961 O O . SER A 1 248 ? 9.345 14.945 -11.177 1.00 71.25 248 SER A O 1
ATOM 1963 N N . TRP A 1 249 ? 9.350 13.360 -12.771 1.00 75.75 249 TRP A N 1
ATOM 1964 C CA . TRP A 1 249 ? 10.335 12.491 -12.146 1.00 75.75 249 TRP A CA 1
ATOM 1965 C C . TRP A 1 249 ? 11.732 12.795 -12.679 1.00 75.75 249 TRP A C 1
ATOM 1967 O O . TRP A 1 249 ? 11.954 12.689 -13.892 1.00 75.75 249 TRP A O 1
ATOM 1977 N N . PRO A 1 250 ? 12.698 13.108 -11.801 1.00 81.44 250 PRO A N 1
ATOM 1978 C CA . PRO A 1 250 ? 14.080 13.277 -12.214 1.00 81.44 250 PRO A CA 1
ATOM 1979 C C . PRO A 1 250 ? 14.597 11.979 -12.843 1.00 81.44 250 PRO A C 1
ATOM 1981 O O .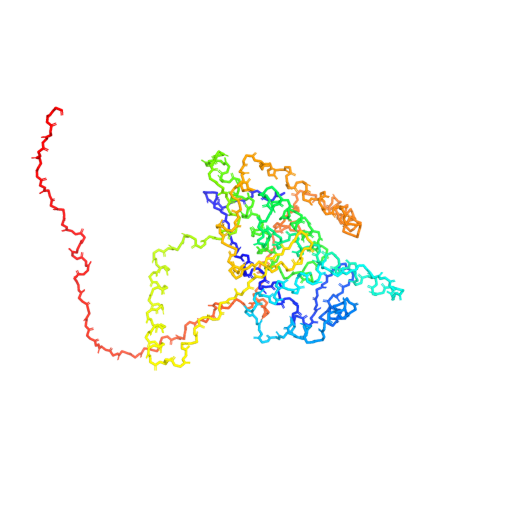 PRO A 1 250 ? 14.570 10.911 -12.222 1.00 81.44 250 PRO A O 1
ATOM 1984 N N . LYS A 1 251 ? 15.058 12.051 -14.096 1.00 81.00 251 LYS A N 1
ATOM 1985 C CA . LYS A 1 251 ? 15.489 10.872 -14.867 1.00 81.00 251 LYS A CA 1
ATOM 1986 C C . LYS A 1 251 ? 16.617 10.116 -14.163 1.00 81.00 251 LYS A C 1
ATOM 1988 O O . LYS A 1 251 ? 16.646 8.890 -14.177 1.00 81.00 251 LYS A O 1
ATOM 1993 N N . GLU A 1 252 ? 17.501 10.845 -13.488 1.00 83.69 252 GLU A N 1
ATOM 1994 C CA . GLU A 1 252 ? 18.612 10.325 -12.694 1.00 83.69 252 GLU A CA 1
ATOM 1995 C C . GLU A 1 252 ? 18.176 9.464 -11.498 1.00 83.69 252 GLU A C 1
ATOM 1997 O O . GLU A 1 252 ? 18.960 8.661 -10.995 1.00 83.69 252 GLU A O 1
ATOM 2002 N N . LYS A 1 253 ? 16.924 9.591 -11.047 1.00 84.50 253 LYS A N 1
ATOM 2003 C CA . LYS A 1 253 ? 16.363 8.770 -9.968 1.00 84.50 253 LYS A CA 1
ATOM 2004 C C . LYS A 1 253 ? 15.729 7.481 -10.484 1.00 84.50 253 LYS A C 1
ATOM 2006 O O . LYS A 1 253 ? 15.576 6.527 -9.723 1.00 84.50 253 LYS A O 1
ATOM 2011 N N . LEU A 1 254 ? 15.419 7.407 -11.776 1.00 85.25 254 LEU A N 1
ATOM 2012 C CA . LEU A 1 254 ? 14.697 6.296 -12.397 1.00 85.25 254 LEU A CA 1
ATOM 2013 C C . LEU A 1 254 ? 15.610 5.277 -13.109 1.00 85.25 254 LEU A C 1
ATOM 2015 O O . LEU A 1 254 ? 15.194 4.590 -14.042 1.00 85.25 254 LEU A O 1
ATOM 2019 N N . LEU A 1 255 ? 16.867 5.169 -12.669 1.00 84.62 255 LEU A N 1
ATOM 2020 C CA . LEU A 1 255 ? 17.910 4.389 -13.339 1.00 84.62 255 LEU A CA 1
ATOM 2021 C C . LEU A 1 255 ? 17.822 2.883 -13.041 1.00 84.62 255 LEU A C 1
ATOM 2023 O O . LEU A 1 255 ? 17.945 2.443 -11.893 1.00 84.62 255 LEU A O 1
ATOM 2027 N N . LEU A 1 256 ? 17.704 2.074 -14.098 1.00 84.81 256 LEU A N 1
ATOM 2028 C CA . LEU A 1 256 ? 17.489 0.622 -14.024 1.00 84.81 256 LEU A CA 1
ATOM 2029 C C . LEU A 1 256 ? 18.666 -0.176 -13.456 1.00 84.81 256 LEU A C 1
ATOM 2031 O O . LEU A 1 256 ? 18.459 -1.201 -12.790 1.00 84.81 256 LEU A O 1
ATOM 2035 N N . TYR A 1 257 ? 19.902 0.260 -13.700 1.00 82.94 257 TYR A N 1
ATOM 2036 C CA . TYR A 1 257 ? 21.093 -0.458 -13.237 1.00 82.94 257 TYR A CA 1
ATOM 2037 C C . TYR A 1 257 ? 21.215 -0.467 -11.705 1.00 82.94 257 TYR A C 1
ATOM 2039 O O . TYR A 1 257 ? 21.803 -1.387 -11.143 1.00 82.94 257 TYR A O 1
ATOM 2047 N N . THR A 1 258 ? 20.602 0.504 -11.018 1.00 82.81 258 THR A N 1
ATOM 2048 C CA . THR A 1 258 ? 20.614 0.594 -9.547 1.00 82.81 258 THR A CA 1
ATOM 2049 C C . THR A 1 258 ? 19.708 -0.441 -8.872 1.00 82.81 258 THR A C 1
ATOM 2051 O O . THR A 1 258 ? 19.852 -0.722 -7.684 1.00 82.81 258 THR A O 1
ATOM 2054 N N . VAL A 1 259 ? 18.782 -1.040 -9.626 1.00 89.19 259 VAL A N 1
ATOM 2055 C CA . VAL A 1 259 ? 17.702 -1.866 -9.082 1.00 89.19 259 VAL A CA 1
ATOM 2056 C C . VAL A 1 259 ? 18.111 -3.335 -9.010 1.00 89.19 259 VAL A C 1
ATOM 2058 O O . VAL A 1 259 ? 18.329 -3.980 -10.036 1.00 89.19 259 VAL A O 1
ATOM 2061 N N . ASN A 1 260 ? 18.102 -3.930 -7.818 1.00 92.44 260 ASN A N 1
ATOM 2062 C CA . ASN A 1 260 ? 18.105 -5.387 -7.655 1.00 92.44 260 ASN A CA 1
ATOM 2063 C C . ASN A 1 260 ? 16.761 -5.837 -7.073 1.00 92.44 260 ASN A C 1
ATOM 2065 O O . ASN A 1 260 ? 16.526 -5.704 -5.875 1.00 92.44 260 ASN A O 1
ATOM 2069 N N . LEU A 1 261 ? 15.881 -6.378 -7.919 1.00 92.19 261 LEU A N 1
ATOM 2070 C CA . LEU A 1 261 ? 14.498 -6.690 -7.542 1.00 92.19 261 LEU A CA 1
ATOM 2071 C C . LEU A 1 261 ? 14.395 -7.688 -6.384 1.00 92.19 261 LEU A C 1
ATOM 2073 O O . LEU A 1 261 ? 13.572 -7.500 -5.494 1.00 92.19 261 LEU A O 1
ATOM 2077 N N . GLN A 1 262 ? 15.246 -8.717 -6.345 1.00 92.12 262 GLN A N 1
ATOM 2078 C CA . GLN A 1 262 ? 15.227 -9.696 -5.255 1.00 92.12 262 GLN A CA 1
ATOM 2079 C C . GLN A 1 262 ? 15.664 -9.068 -3.929 1.00 92.12 262 GLN A C 1
ATOM 2081 O O . GLN A 1 262 ? 15.066 -9.337 -2.884 1.00 92.12 262 GLN A O 1
ATOM 2086 N N . THR A 1 263 ? 16.698 -8.225 -3.966 1.00 93.25 263 THR A N 1
ATOM 2087 C CA . THR A 1 263 ? 17.157 -7.482 -2.792 1.00 93.25 263 THR A CA 1
ATOM 2088 C C . THR A 1 263 ? 16.083 -6.512 -2.318 1.00 93.25 263 THR A C 1
ATOM 2090 O O . THR A 1 263 ? 15.740 -6.538 -1.142 1.00 93.25 263 THR A O 1
ATOM 2093 N N . LEU A 1 264 ? 15.494 -5.717 -3.211 1.00 94.38 264 LEU A N 1
ATOM 2094 C CA . LEU A 1 264 ? 14.471 -4.726 -2.861 1.00 94.38 264 LEU A CA 1
ATOM 2095 C C . LEU A 1 264 ? 13.184 -5.375 -2.339 1.00 94.38 264 LEU A C 1
ATOM 2097 O O . LEU A 1 264 ? 12.618 -4.893 -1.359 1.00 94.38 264 LEU A O 1
ATOM 2101 N N . TRP A 1 265 ? 12.794 -6.527 -2.895 1.00 93.62 265 TRP A N 1
ATOM 2102 C CA . TRP A 1 265 ? 11.698 -7.338 -2.364 1.00 93.62 265 TRP A CA 1
ATOM 2103 C C . TRP A 1 265 ? 11.934 -7.734 -0.903 1.00 93.62 265 TRP A C 1
ATOM 2105 O O . TRP A 1 265 ? 11.032 -7.628 -0.075 1.00 93.62 265 TRP A O 1
ATOM 2115 N N . ARG A 1 266 ? 13.155 -8.168 -0.559 1.00 90.81 266 ARG A N 1
ATOM 2116 C CA . ARG A 1 266 ? 13.533 -8.523 0.822 1.00 90.81 266 ARG A CA 1
ATOM 2117 C C . ARG A 1 266 ? 13.663 -7.293 1.722 1.00 90.81 266 ARG A C 1
ATOM 2119 O O . ARG A 1 266 ? 13.239 -7.327 2.873 1.00 90.81 266 ARG A O 1
ATOM 2126 N N . LEU A 1 267 ? 14.224 -6.204 1.199 1.00 90.62 267 LEU A N 1
ATOM 2127 C CA . LEU A 1 267 ? 14.392 -4.951 1.934 1.00 90.62 267 LEU A CA 1
ATOM 2128 C C . LEU A 1 267 ? 13.059 -4.274 2.258 1.00 90.62 267 LEU A C 1
ATOM 2130 O O . LEU A 1 267 ? 13.010 -3.522 3.228 1.00 90.62 267 LEU A O 1
ATOM 2134 N N . GLY A 1 268 ? 11.984 -4.564 1.519 1.00 88.44 268 GLY A N 1
ATOM 2135 C CA . GLY A 1 268 ? 10.633 -4.132 1.879 1.00 88.44 268 GLY A CA 1
ATOM 2136 C C . GLY A 1 268 ? 10.243 -4.570 3.295 1.00 88.44 268 GLY A C 1
ATOM 2137 O O . GLY A 1 268 ? 9.748 -3.760 4.073 1.00 88.44 268 GLY A O 1
ATOM 2138 N N . THR A 1 269 ? 10.554 -5.811 3.688 1.00 85.62 269 THR A N 1
ATOM 2139 C CA . THR A 1 269 ? 10.329 -6.294 5.061 1.00 85.62 269 THR A CA 1
ATOM 2140 C C . THR A 1 269 ? 1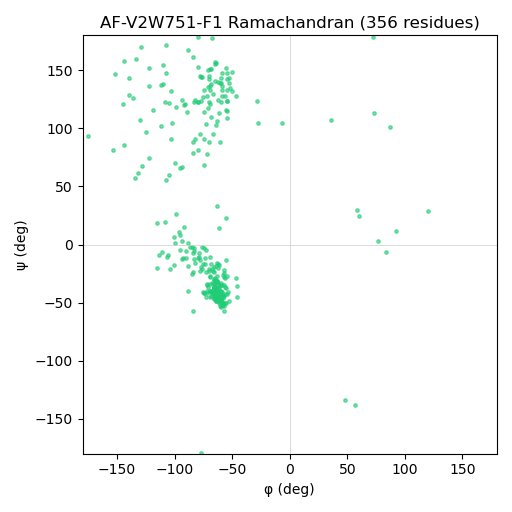1.174 -5.508 6.062 1.00 85.62 269 THR A C 1
ATOM 2142 O O . THR A 1 269 ? 10.639 -5.012 7.047 1.00 85.62 269 THR A O 1
ATOM 2145 N N . SER A 1 270 ? 12.471 -5.318 5.791 1.00 85.69 270 SER A N 1
ATOM 2146 C CA . SER A 1 270 ? 13.370 -4.539 6.658 1.00 85.69 270 SER A CA 1
ATOM 2147 C C . SER A 1 270 ? 12.916 -3.091 6.833 1.00 85.69 270 SER A C 1
ATOM 2149 O O . SER A 1 270 ? 13.095 -2.506 7.899 1.00 85.69 270 SER A O 1
ATOM 2151 N N . PHE A 1 271 ? 12.307 -2.511 5.800 1.00 83.50 271 PHE A N 1
ATOM 2152 C CA . PHE A 1 271 ? 11.806 -1.146 5.826 1.00 83.50 271 PHE A CA 1
ATOM 2153 C C . PHE A 1 271 ? 10.669 -0.982 6.842 1.00 83.50 271 PHE A C 1
ATOM 2155 O O . PHE A 1 271 ? 10.676 -0.028 7.620 1.00 83.50 271 PHE A O 1
ATOM 2162 N N . LEU A 1 272 ? 9.787 -1.981 6.944 1.00 86.50 272 LEU A N 1
ATOM 2163 C CA . LEU A 1 272 ? 8.705 -2.025 7.933 1.00 86.50 272 LEU A CA 1
ATOM 2164 C C . LEU A 1 272 ? 9.209 -2.122 9.383 1.00 86.50 272 LEU A C 1
ATOM 2166 O O . LEU A 1 272 ? 8.557 -1.607 10.291 1.00 86.50 272 LEU A O 1
ATOM 2170 N N . LEU A 1 273 ? 10.380 -2.730 9.614 1.00 85.56 273 LEU A N 1
ATOM 2171 C CA . LEU A 1 273 ? 10.916 -2.969 10.963 1.00 85.56 273 LEU A CA 1
ATOM 2172 C C . LEU A 1 273 ? 11.347 -1.689 11.705 1.00 85.56 273 LEU A C 1
ATOM 2174 O O . LEU A 1 273 ? 11.614 -1.746 12.906 1.00 85.56 273 LEU A O 1
ATOM 2178 N N . HIS A 1 274 ? 11.412 -0.538 11.025 1.00 82.94 274 HIS A N 1
ATOM 2179 C CA . HIS A 1 274 ? 11.742 0.746 11.655 1.00 82.94 274 HIS A CA 1
ATOM 2180 C C . HIS A 1 274 ? 10.636 1.242 12.59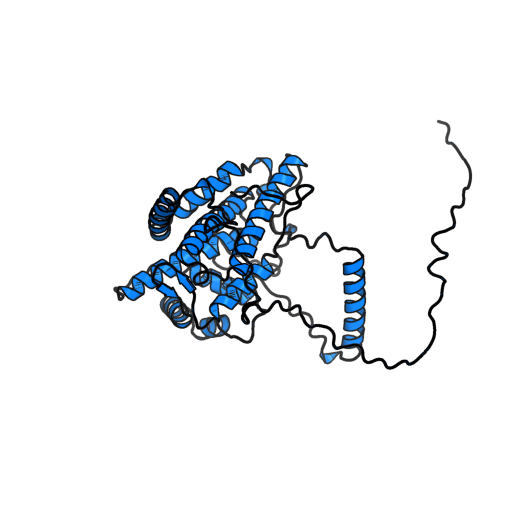6 1.00 82.94 274 HIS A C 1
ATOM 2182 O O . HIS A 1 274 ? 10.917 1.953 13.561 1.00 82.94 274 HIS A O 1
ATOM 2188 N N . ASN A 1 275 ? 9.380 0.867 12.341 1.00 83.75 275 ASN A N 1
ATOM 2189 C CA . ASN A 1 275 ? 8.263 1.195 13.217 1.00 83.75 275 ASN A CA 1
ATOM 2190 C C . ASN A 1 275 ? 8.058 0.054 14.225 1.00 83.75 275 ASN A C 1
ATOM 2192 O O . ASN A 1 275 ? 7.788 -1.076 13.831 1.00 83.75 275 ASN A O 1
ATOM 2196 N N . LYS A 1 276 ? 8.169 0.347 15.528 1.00 85.38 276 LYS A N 1
ATOM 2197 C CA . LYS A 1 276 ? 8.092 -0.665 16.599 1.00 85.38 276 LYS A CA 1
ATOM 2198 C C . LYS A 1 276 ? 6.775 -1.447 16.598 1.00 85.38 276 LYS A C 1
ATOM 2200 O O . LYS A 1 276 ? 6.811 -2.664 16.736 1.00 85.38 276 LYS A O 1
ATOM 2205 N N . THR A 1 277 ? 5.644 -0.767 16.414 1.00 84.38 277 THR A N 1
ATOM 2206 C CA . THR A 1 277 ? 4.314 -1.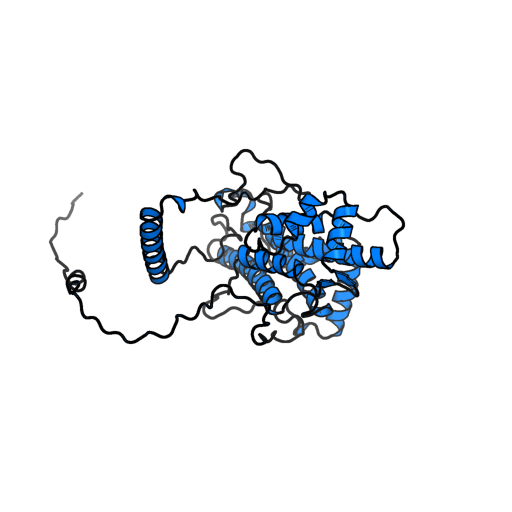396 16.368 1.00 84.38 277 THR A CA 1
ATOM 2207 C C . THR A 1 277 ? 4.197 -2.318 15.158 1.00 84.38 277 THR A C 1
ATOM 2209 O O . THR A 1 277 ? 3.784 -3.467 15.283 1.00 84.38 277 THR A O 1
ATOM 2212 N N . VAL A 1 278 ? 4.641 -1.844 13.989 1.00 86.81 278 VAL A N 1
ATOM 2213 C CA . VAL A 1 278 ? 4.639 -2.642 12.752 1.00 86.81 278 VAL A CA 1
ATOM 2214 C C . VAL A 1 278 ? 5.571 -3.846 12.880 1.00 86.81 278 VAL A C 1
ATOM 2216 O O . VAL A 1 278 ? 5.204 -4.945 12.481 1.00 86.81 278 VAL A O 1
ATOM 2219 N N . LYS A 1 279 ? 6.756 -3.652 13.466 1.00 87.75 279 LYS A N 1
ATOM 2220 C CA . LYS A 1 279 ? 7.741 -4.705 13.708 1.00 87.75 279 LYS A CA 1
ATOM 2221 C C . LYS A 1 279 ? 7.157 -5.836 14.549 1.00 87.75 279 LYS A C 1
ATOM 2223 O O . LYS A 1 279 ? 7.246 -6.983 14.126 1.00 87.75 279 LYS A O 1
ATOM 2228 N N . GLN A 1 280 ? 6.569 -5.508 15.700 1.00 87.50 280 GLN A N 1
ATOM 2229 C CA . GLN A 1 280 ? 6.008 -6.506 16.610 1.00 87.50 280 GLN A CA 1
ATOM 2230 C C . GLN A 1 280 ? 4.944 -7.349 15.898 1.00 87.50 280 GLN A C 1
ATOM 2232 O O . GLN A 1 280 ? 5.047 -8.571 15.853 1.00 87.50 280 GLN A O 1
ATOM 2237 N N . TRP A 1 281 ? 3.989 -6.686 15.239 1.00 88.31 281 TRP A N 1
ATOM 2238 C CA . TRP A 1 281 ? 2.947 -7.365 14.472 1.00 88.31 281 TRP A CA 1
ATOM 2239 C C . TRP A 1 281 ? 3.507 -8.257 13.361 1.00 88.31 281 TRP A C 1
ATOM 2241 O O . TRP A 1 281 ? 3.050 -9.385 13.170 1.00 88.31 281 TRP A O 1
ATOM 2251 N N . LEU A 1 282 ? 4.484 -7.752 12.605 1.00 86.06 282 LEU A N 1
ATOM 2252 C CA . LEU A 1 282 ? 5.056 -8.468 11.472 1.00 86.06 282 LEU A CA 1
ATOM 2253 C C . LEU A 1 282 ? 5.816 -9.717 11.928 1.00 86.06 282 LEU A C 1
ATOM 2255 O O . LEU A 1 282 ? 5.672 -10.763 11.305 1.00 86.06 282 LEU A O 1
ATOM 2259 N N . GLU A 1 283 ? 6.589 -9.630 13.011 1.00 86.94 283 GLU A N 1
ATOM 2260 C CA . GLU A 1 283 ? 7.307 -10.776 13.581 1.00 86.94 283 GLU A CA 1
ATOM 2261 C C . GLU A 1 283 ? 6.342 -11.863 14.079 1.00 86.94 283 GLU A C 1
ATOM 2263 O O . GLU A 1 283 ? 6.570 -13.047 13.811 1.00 86.94 283 GLU A O 1
ATOM 2268 N N . ASP A 1 284 ? 5.245 -11.472 14.731 1.00 85.25 284 ASP A N 1
ATOM 2269 C CA . ASP A 1 284 ? 4.219 -12.400 15.218 1.00 85.25 284 ASP A CA 1
ATOM 2270 C C . ASP A 1 284 ? 3.441 -13.044 14.057 1.00 85.25 284 ASP A C 1
ATOM 2272 O O . ASP A 1 284 ? 3.288 -14.267 13.999 1.00 85.25 284 ASP A O 1
ATOM 2276 N N . SER A 1 285 ? 3.039 -12.241 13.068 1.00 85.06 285 SER A N 1
ATOM 2277 C CA . SER A 1 285 ? 2.297 -12.707 11.889 1.00 85.06 285 SER A CA 1
ATOM 2278 C C . SER A 1 285 ? 3.129 -13.638 11.009 1.00 85.06 285 SER A C 1
ATOM 2280 O O . SER A 1 285 ? 2.658 -14.691 10.585 1.00 85.06 285 SER A O 1
ATOM 2282 N N . VAL A 1 286 ? 4.389 -13.280 10.735 1.00 81.19 286 VAL A N 1
ATOM 2283 C CA . VAL A 1 286 ? 5.290 -14.098 9.908 1.00 81.19 286 VAL A CA 1
ATOM 2284 C C . VAL A 1 286 ? 5.600 -15.426 10.596 1.00 81.19 286 VAL A C 1
ATOM 2286 O O . VAL A 1 286 ? 5.676 -16.453 9.924 1.00 81.19 286 VAL A O 1
ATOM 2289 N N . ARG A 1 287 ? 5.731 -15.443 11.929 1.00 80.50 287 ARG A N 1
ATOM 2290 C CA . ARG A 1 287 ? 5.889 -16.691 12.689 1.00 80.50 287 ARG A CA 1
ATOM 2291 C C . ARG A 1 287 ? 4.683 -17.615 12.513 1.00 80.50 287 ARG A C 1
ATOM 2293 O O . ARG A 1 287 ? 4.890 -18.811 12.317 1.00 80.50 287 ARG A O 1
ATOM 2300 N N . GLY A 1 288 ? 3.468 -17.063 12.542 1.00 78.44 288 GLY A N 1
ATOM 2301 C CA . GLY A 1 288 ? 2.236 -17.800 12.244 1.00 78.44 288 GLY A CA 1
ATOM 2302 C C . GLY A 1 288 ? 2.254 -18.391 10.833 1.00 78.44 288 GLY A C 1
ATOM 2303 O O . GLY A 1 288 ? 2.151 -19.603 10.673 1.00 78.44 288 GLY A O 1
ATOM 2304 N N . LEU A 1 289 ? 2.537 -17.565 9.824 1.00 79.38 289 LEU A N 1
ATOM 2305 C CA . LEU A 1 289 ? 2.594 -17.991 8.419 1.00 79.38 289 LEU A CA 1
ATOM 2306 C C . LEU A 1 289 ? 3.616 -19.107 8.155 1.00 79.38 289 LEU A C 1
ATOM 2308 O O . LEU A 1 289 ? 3.336 -20.042 7.413 1.00 79.38 289 LEU A O 1
ATOM 2312 N N . ILE A 1 290 ? 4.805 -19.037 8.766 1.00 75.44 290 ILE A N 1
ATOM 2313 C CA . ILE A 1 290 ? 5.839 -20.075 8.612 1.00 75.44 290 ILE A CA 1
ATOM 2314 C C . ILE A 1 290 ? 5.367 -21.419 9.186 1.00 75.44 290 ILE A C 1
ATOM 2316 O O . ILE A 1 290 ? 5.770 -22.470 8.687 1.00 75.44 290 ILE A O 1
ATOM 2320 N N . SER A 1 291 ? 4.524 -21.400 10.222 1.00 74.25 291 SER A N 1
ATOM 2321 C CA . SER A 1 291 ? 4.008 -22.620 10.849 1.00 74.25 291 SER A CA 1
ATOM 2322 C C . SER A 1 291 ? 2.896 -23.315 10.052 1.00 74.25 291 SER A C 1
ATOM 2324 O O . SER A 1 291 ? 2.687 -24.509 10.249 1.00 74.25 291 SER A O 1
ATOM 2326 N N . GLU A 1 292 ? 2.234 -22.608 9.129 1.00 69.38 292 GLU A N 1
ATOM 2327 C CA . GLU A 1 292 ? 1.056 -23.086 8.382 1.00 69.38 292 GLU A CA 1
ATOM 2328 C C . GLU A 1 292 ? 1.364 -23.691 6.996 1.00 69.38 292 GLU A C 1
ATOM 2330 O O . GLU A 1 292 ? 0.438 -24.060 6.282 1.00 69.38 292 GLU A O 1
ATOM 2335 N N . ASP A 1 293 ? 2.646 -23.882 6.660 1.00 66.75 293 ASP A N 1
ATOM 2336 C CA . ASP A 1 293 ? 3.198 -24.287 5.348 1.00 66.75 293 ASP A CA 1
ATOM 2337 C C . ASP A 1 293 ? 3.470 -23.105 4.384 1.00 66.75 293 ASP A C 1
ATOM 2339 O O . ASP A 1 293 ? 2.572 -22.596 3.706 1.00 66.75 293 ASP A O 1
ATOM 2343 N N . PRO A 1 294 ? 4.739 -22.664 4.261 1.00 64.75 294 PRO A N 1
ATOM 2344 C CA . PRO A 1 294 ? 5.101 -21.484 3.480 1.00 64.75 294 PRO A CA 1
ATOM 2345 C C . PRO A 1 294 ? 5.033 -21.687 1.959 1.00 64.75 294 PRO A C 1
ATOM 2347 O O . PRO A 1 294 ? 5.157 -20.706 1.225 1.00 64.75 294 PRO A O 1
ATOM 2350 N N . LEU A 1 295 ? 4.889 -22.920 1.456 1.00 65.62 295 LEU A N 1
ATOM 2351 C CA . LEU A 1 295 ? 5.021 -23.194 0.019 1.00 65.62 295 LEU A CA 1
ATOM 2352 C C . LEU A 1 295 ? 3.841 -22.686 -0.819 1.00 65.62 295 LEU A C 1
ATOM 2354 O O . LEU A 1 295 ? 4.030 -22.403 -2.001 1.00 65.62 295 LEU A O 1
ATOM 2358 N N . ASN A 1 296 ? 2.663 -22.512 -0.215 1.00 78.88 296 ASN A N 1
ATOM 2359 C CA . ASN A 1 296 ? 1.450 -22.124 -0.941 1.00 78.88 296 ASN A CA 1
ATOM 2360 C C . ASN A 1 296 ? 1.025 -20.666 -0.707 1.00 78.88 296 ASN A C 1
ATOM 2362 O O . ASN A 1 296 ? 0.146 -20.167 -1.408 1.00 78.88 296 ASN A O 1
ATOM 2366 N N . ILE A 1 297 ? 1.627 -19.964 0.260 1.00 87.31 297 ILE A N 1
ATOM 2367 C CA . ILE A 1 297 ? 1.230 -18.593 0.596 1.00 87.31 297 ILE A CA 1
ATOM 2368 C C . ILE A 1 297 ? 2.012 -17.598 -0.261 1.00 87.31 297 ILE A C 1
ATOM 2370 O O . ILE A 1 297 ? 3.225 -17.421 -0.126 1.00 87.31 297 ILE A O 1
ATOM 2374 N N . THR A 1 298 ? 1.296 -16.894 -1.134 1.00 89.75 298 THR A N 1
ATOM 2375 C CA . THR A 1 298 ? 1.850 -15.815 -1.962 1.00 89.75 298 THR A CA 1
ATOM 2376 C C . THR A 1 298 ? 0.994 -14.557 -1.840 1.00 89.75 298 THR A C 1
ATOM 2378 O O . THR A 1 298 ? -0.117 -14.594 -1.324 1.00 89.75 298 THR A O 1
ATOM 2381 N N . ILE A 1 299 ? 1.479 -13.426 -2.360 1.00 90.50 299 ILE A N 1
ATOM 2382 C CA . ILE A 1 299 ? 0.699 -12.176 -2.394 1.00 90.50 299 ILE A CA 1
ATOM 2383 C C . ILE A 1 299 ? -0.582 -12.268 -3.243 1.00 90.50 299 ILE A C 1
ATOM 2385 O O . ILE A 1 299 ? -1.445 -11.414 -3.117 1.00 90.50 299 ILE A O 1
ATOM 2389 N N . LEU A 1 300 ? -0.716 -13.279 -4.110 1.00 90.69 300 LEU A N 1
ATOM 2390 C CA . LEU A 1 300 ? -1.945 -13.548 -4.876 1.00 90.69 300 LEU A CA 1
ATOM 2391 C C . LEU A 1 300 ? -2.723 -14.757 -4.334 1.00 90.69 300 LEU A C 1
ATOM 2393 O O . LEU A 1 300 ? -3.853 -15.012 -4.743 1.00 90.69 300 LEU A O 1
ATOM 2397 N N . GLN A 1 301 ? -2.124 -15.500 -3.405 1.00 90.12 301 GLN A N 1
ATOM 2398 C CA . GLN A 1 301 ? -2.715 -16.647 -2.725 1.00 90.12 301 GLN A CA 1
ATOM 2399 C C . GLN A 1 301 ? -2.495 -16.504 -1.213 1.00 90.12 301 GLN A C 1
ATOM 2401 O O . GLN A 1 301 ? -1.817 -17.333 -0.601 1.00 90.12 301 GLN A O 1
ATOM 2406 N N . PRO A 1 302 ? -3.032 -15.442 -0.579 1.00 89.88 302 PRO A N 1
ATOM 2407 C CA . PRO A 1 302 ? -2.724 -15.128 0.815 1.00 89.88 302 PRO A CA 1
ATOM 2408 C C . PRO A 1 302 ? -3.199 -16.200 1.797 1.00 89.88 302 PRO A C 1
ATOM 2410 O O . PRO A 1 302 ? -2.714 -16.253 2.919 1.00 89.88 302 PRO A O 1
ATOM 2413 N N . LEU A 1 303 ? -4.134 -17.059 1.384 1.00 88.50 303 LEU A N 1
ATOM 2414 C CA . LEU A 1 303 ? -4.690 -18.156 2.183 1.00 88.50 303 LEU A CA 1
ATOM 2415 C C . LEU A 1 303 ? -4.215 -19.537 1.696 1.00 88.50 303 LEU A C 1
ATOM 2417 O O . LEU A 1 303 ? -4.900 -20.531 1.920 1.00 88.50 303 LEU A O 1
ATOM 2421 N N . GLY A 1 304 ? -3.119 -19.604 0.933 1.00 86.31 304 GLY A N 1
ATOM 2422 C CA . GLY A 1 304 ? -2.638 -20.858 0.339 1.00 86.31 304 GLY A CA 1
ATOM 2423 C C . GLY A 1 304 ? -3.429 -21.332 -0.888 1.00 86.31 304 GLY A C 1
ATOM 2424 O O . GLY A 1 304 ? -3.172 -22.408 -1.421 1.00 86.31 304 GLY A O 1
ATOM 2425 N N . ARG A 1 305 ? -4.415 -20.548 -1.337 1.00 86.00 305 ARG A N 1
ATOM 2426 C CA . ARG A 1 305 ? -5.266 -20.823 -2.502 1.00 86.00 305 ARG A CA 1
ATOM 2427 C C . ARG A 1 305 ? -5.591 -19.537 -3.247 1.00 86.00 305 ARG A C 1
ATOM 2429 O O . ARG A 1 305 ? -5.540 -18.454 -2.661 1.00 86.00 305 ARG A O 1
ATOM 2436 N N . ALA A 1 306 ? -5.951 -19.669 -4.523 1.00 83.00 306 ALA A N 1
ATOM 2437 C CA . ALA A 1 306 ? -6.475 -18.552 -5.296 1.00 83.00 306 ALA A CA 1
ATOM 2438 C C . ALA A 1 306 ? -7.734 -17.997 -4.620 1.00 83.00 306 ALA A C 1
ATOM 2440 O O . ALA A 1 306 ? -8.589 -18.749 -4.150 1.00 83.00 306 ALA A O 1
ATOM 2441 N N . LEU A 1 307 ? -7.818 -16.674 -4.549 1.00 82.56 307 LEU A N 1
ATOM 2442 C CA . LEU A 1 307 ? -8.999 -16.002 -4.040 1.00 82.56 307 LEU A CA 1
ATOM 2443 C C . LEU A 1 307 ? -10.101 -16.079 -5.099 1.00 82.56 307 LEU A C 1
ATOM 2445 O O . LEU A 1 307 ? -9.956 -15.515 -6.182 1.00 82.56 307 LEU A O 1
ATOM 2449 N N . GLU A 1 308 ? -11.184 -16.792 -4.797 1.00 71.62 308 GLU A N 1
ATOM 2450 C CA . GLU A 1 308 ? -12.358 -16.832 -5.666 1.00 71.62 308 GLU A CA 1
ATOM 2451 C C . GLU A 1 308 ? -13.013 -15.448 -5.703 1.00 71.62 308 GLU A C 1
ATOM 2453 O O . GLU A 1 308 ? -13.273 -14.826 -4.667 1.00 71.62 308 GLU A O 1
ATOM 2458 N N . SER A 1 309 ? -13.274 -14.951 -6.910 1.00 55.12 309 SER A N 1
ATOM 2459 C CA . SER A 1 309 ? -14.144 -13.802 -7.121 1.00 55.12 309 SER A CA 1
ATOM 2460 C C . SER A 1 309 ? -15.563 -14.211 -6.728 1.00 55.12 309 SER A C 1
ATOM 2462 O O . SER A 1 309 ? -16.277 -14.823 -7.523 1.00 55.12 309 SER A O 1
ATOM 2464 N N . ASN A 1 310 ? -15.964 -13.916 -5.488 1.00 48.66 310 ASN A N 1
ATOM 2465 C CA . ASN A 1 310 ? -17.370 -13.997 -5.102 1.00 48.66 310 ASN A CA 1
ATOM 2466 C C . ASN A 1 310 ? -18.207 -13.139 -6.070 1.00 48.66 310 ASN A C 1
ATOM 2468 O O . ASN A 1 310 ? -17.707 -12.109 -6.540 1.00 48.66 310 ASN A O 1
ATOM 2472 N N . PRO A 1 311 ? -19.461 -13.532 -6.369 1.00 41.62 311 PRO A N 1
ATOM 2473 C CA . PRO A 1 311 ? -20.360 -12.701 -7.159 1.00 41.62 311 PRO A CA 1
ATOM 2474 C C . PRO A 1 311 ? -20.415 -11.308 -6.536 1.00 41.62 311 PRO A C 1
ATOM 2476 O O . PRO A 1 311 ? -20.486 -11.204 -5.310 1.00 41.62 311 PRO A O 1
ATOM 2479 N N . LEU A 1 312 ? -20.311 -10.291 -7.401 1.00 43.53 312 LEU A N 1
ATOM 2480 C CA . LEU A 1 312 ? -20.279 -8.862 -7.090 1.00 43.53 312 LEU A CA 1
ATOM 2481 C C . LEU A 1 312 ? -21.023 -8.571 -5.783 1.00 43.53 312 LEU A C 1
ATOM 2483 O O . LEU A 1 312 ? -22.252 -8.619 -5.727 1.00 43.53 312 LEU A O 1
ATOM 2487 N N . ASP A 1 313 ? -20.260 -8.312 -4.719 1.00 44.91 313 ASP A N 1
ATOM 2488 C CA . ASP A 1 313 ? -20.802 -7.688 -3.519 1.00 44.91 313 ASP A CA 1
ATOM 2489 C C . ASP A 1 313 ? -21.574 -6.441 -3.994 1.00 44.91 313 ASP A C 1
ATOM 2491 O O . ASP A 1 313 ? -21.040 -5.705 -4.823 1.00 44.91 313 ASP A O 1
ATOM 2495 N N . PRO A 1 314 ? -22.815 -6.179 -3.555 1.00 41.62 314 PRO A N 1
ATOM 2496 C CA . PRO A 1 314 ? -23.551 -4.967 -3.932 1.00 41.62 314 PRO A CA 1
ATOM 2497 C C . PRO A 1 314 ? -22.800 -3.660 -3.609 1.00 41.62 314 PRO A C 1
ATOM 2499 O O . PRO A 1 314 ? -23.174 -2.597 -4.102 1.00 41.62 314 PRO A O 1
ATOM 2502 N N . ASN A 1 315 ? -21.732 -3.723 -2.809 1.00 45.31 315 ASN A N 1
ATOM 2503 C CA . ASN A 1 315 ? -20.809 -2.614 -2.557 1.00 45.31 315 ASN A CA 1
ATOM 2504 C C . ASN A 1 315 ? -19.699 -2.460 -3.617 1.00 45.31 315 ASN A C 1
ATOM 2506 O O . ASN A 1 315 ? -18.940 -1.491 -3.582 1.00 45.31 315 ASN A O 1
ATOM 2510 N N . ASN A 1 316 ? -19.588 -3.410 -4.540 1.00 46.41 316 ASN A N 1
ATOM 2511 C CA . ASN A 1 316 ? -18.622 -3.477 -5.625 1.00 46.41 316 ASN A CA 1
ATOM 2512 C C . ASN A 1 316 ? -19.251 -2.859 -6.880 1.00 46.41 316 ASN A C 1
ATOM 2514 O O . ASN A 1 316 ? -19.595 -3.542 -7.843 1.00 46.41 316 ASN A O 1
ATOM 2518 N N . ILE A 1 317 ? -19.486 -1.549 -6.821 1.00 41.75 317 ILE A N 1
ATOM 2519 C CA . ILE A 1 317 ? -19.961 -0.785 -7.971 1.00 41.75 317 ILE A CA 1
ATOM 2520 C C . ILE A 1 317 ? -18.765 -0.631 -8.915 1.00 41.75 317 ILE A C 1
ATOM 2522 O O . ILE A 1 317 ? -17.972 0.303 -8.793 1.00 41.75 317 ILE A O 1
ATOM 2526 N N . GLU A 1 318 ? -18.610 -1.572 -9.844 1.00 38.88 318 GLU A N 1
ATOM 2527 C CA . GLU A 1 318 ? -17.942 -1.262 -11.102 1.00 38.88 318 GLU A CA 1
ATOM 2528 C C . GLU A 1 318 ? -18.817 -0.211 -11.798 1.00 38.88 318 GLU A C 1
ATOM 2530 O O . GLU A 1 318 ? -19.906 -0.511 -12.280 1.00 38.88 318 GLU A O 1
ATOM 2535 N N . ASP A 1 319 ? -18.367 1.048 -11.813 1.00 39.22 319 ASP A N 1
ATOM 2536 C CA . ASP A 1 319 ? -19.061 2.199 -12.422 1.00 39.22 319 ASP A CA 1
ATOM 2537 C C . ASP A 1 319 ? -19.274 2.055 -13.957 1.00 39.22 319 ASP A C 1
ATOM 2539 O O . ASP A 1 319 ? -19.597 3.040 -14.620 1.00 39.22 319 ASP A O 1
ATOM 2543 N N . ASN A 1 320 ? -19.100 0.866 -14.552 1.00 35.81 320 ASN A N 1
ATOM 2544 C CA . ASN A 1 320 ? -19.126 0.673 -16.004 1.00 35.81 320 ASN A CA 1
ATOM 2545 C C . ASN A 1 320 ? -20.291 -0.167 -16.551 1.00 35.81 320 ASN A C 1
ATOM 2547 O O . ASN A 1 320 ? -20.499 -0.171 -17.760 1.00 35.81 320 ASN A O 1
ATOM 2551 N N . ASP A 1 321 ? -21.107 -0.817 -15.718 1.00 33.72 321 ASP A N 1
ATOM 2552 C CA . ASP A 1 321 ? -22.215 -1.644 -16.223 1.00 33.72 321 ASP A CA 1
ATOM 2553 C C . ASP A 1 321 ? -23.544 -0.874 -16.258 1.00 33.72 321 ASP A C 1
ATOM 2555 O O . ASP A 1 321 ? -24.526 -1.178 -15.579 1.00 33.72 321 ASP A O 1
ATOM 2559 N N . LYS A 1 322 ? -23.602 0.145 -17.123 1.00 31.64 322 LYS A N 1
ATOM 2560 C CA . LYS A 1 322 ? -24.880 0.500 -17.750 1.00 31.64 322 LYS A CA 1
ATOM 2561 C C . LYS A 1 322 ? -25.050 -0.414 -18.954 1.00 31.64 322 LYS A C 1
ATOM 2563 O O . LYS A 1 322 ? -24.670 -0.059 -20.065 1.00 31.64 322 LYS A O 1
ATOM 2568 N N . SER A 1 323 ? -25.642 -1.586 -18.734 1.00 32.72 323 SER A N 1
ATOM 2569 C CA . SER A 1 323 ? -26.170 -2.404 -19.827 1.00 32.72 323 SER A CA 1
ATOM 2570 C C . SER A 1 323 ? -26.992 -1.507 -20.769 1.00 32.72 323 SER A C 1
ATOM 2572 O O . SER A 1 323 ? -27.874 -0.791 -20.271 1.00 32.72 323 SER A O 1
ATOM 2574 N N . PRO A 1 324 ? -26.744 -1.502 -22.092 1.00 32.88 324 PRO A N 1
ATOM 2575 C CA . PRO A 1 324 ? -27.556 -0.712 -23.003 1.00 32.88 324 PRO A CA 1
ATOM 2576 C C . PRO A 1 324 ? -29.016 -1.180 -22.904 1.00 32.88 324 PRO A C 1
ATOM 2578 O O . PRO A 1 324 ? -29.268 -2.385 -22.787 1.00 32.88 324 PRO A O 1
ATOM 2581 N N . PRO A 1 325 ? -29.998 -0.259 -22.917 1.00 34.38 325 PRO A N 1
ATOM 2582 C CA . PRO A 1 325 ? -31.396 -0.654 -22.928 1.00 34.38 325 PRO A CA 1
ATOM 2583 C C . PRO A 1 325 ? -31.673 -1.516 -24.170 1.00 34.38 325 PRO A C 1
ATOM 2585 O O . PRO A 1 325 ? -31.049 -1.306 -25.215 1.00 34.38 325 PRO A O 1
ATOM 2588 N N . PRO A 1 326 ? -32.596 -2.490 -24.081 1.00 30.34 326 PRO A N 1
ATOM 2589 C CA . PRO A 1 326 ? -32.913 -3.356 -25.204 1.00 30.34 326 PRO A CA 1
ATOM 2590 C C . PRO A 1 326 ? -33.338 -2.504 -26.400 1.00 30.34 326 PRO A C 1
ATOM 2592 O O . PRO A 1 326 ? -34.201 -1.631 -26.282 1.00 30.34 326 PRO A O 1
ATOM 2595 N N . ILE A 1 327 ? -32.695 -2.760 -27.540 1.00 31.55 327 ILE A N 1
ATOM 2596 C CA . ILE A 1 327 ? -32.946 -2.090 -28.813 1.00 31.55 327 ILE A CA 1
ATOM 2597 C C . ILE A 1 327 ? -34.436 -2.219 -29.128 1.00 31.55 327 ILE A C 1
ATOM 2599 O O . ILE A 1 327 ? -34.933 -3.299 -29.453 1.00 31.55 327 ILE A O 1
ATOM 2603 N N . SER A 1 328 ? -35.153 -1.102 -29.021 1.00 27.66 328 SER A N 1
ATOM 2604 C CA . SER A 1 328 ? -36.496 -0.983 -29.566 1.00 27.66 328 SER A CA 1
ATOM 2605 C C . SER A 1 328 ? -36.366 -1.008 -31.083 1.00 27.66 328 SER A C 1
ATOM 2607 O O . SER A 1 328 ? -35.832 -0.083 -31.695 1.00 27.66 328 SER A O 1
ATOM 2609 N N . THR A 1 329 ? -36.820 -2.100 -31.692 1.00 33.69 329 THR A N 1
ATOM 2610 C CA . THR A 1 329 ? -37.031 -2.219 -33.132 1.00 33.69 329 THR A CA 1
ATOM 2611 C C . THR A 1 329 ? -38.058 -1.187 -33.579 1.00 33.69 329 THR A C 1
ATOM 2613 O O . THR A 1 329 ? -39.247 -1.481 -33.638 1.00 33.69 329 THR A O 1
ATOM 2616 N N . ASN A 1 330 ? -37.597 0.012 -33.920 1.00 28.83 330 ASN A N 1
ATOM 2617 C CA . ASN A 1 330 ? -38.324 0.921 -34.790 1.00 28.83 330 ASN A CA 1
ATOM 2618 C C . ASN A 1 330 ? -37.422 1.303 -35.956 1.00 28.83 330 ASN A C 1
ATOM 2620 O O . ASN A 1 330 ? -36.565 2.178 -35.885 1.00 28.83 330 ASN A O 1
ATOM 2624 N N . CYS A 1 331 ? -37.652 0.568 -37.037 1.00 30.81 331 CYS A N 1
ATOM 2625 C CA . CYS A 1 331 ? -37.204 0.857 -38.380 1.00 30.81 331 CYS A CA 1
ATOM 2626 C C . CYS A 1 331 ? -37.691 2.258 -38.791 1.00 30.81 331 CYS A C 1
ATOM 2628 O O . CYS A 1 331 ? -38.892 2.482 -38.932 1.00 30.81 331 CYS A O 1
ATOM 2630 N N . MET A 1 332 ? -36.762 3.183 -39.024 1.00 25.55 332 MET A N 1
ATOM 2631 C CA . MET A 1 332 ? -36.948 4.241 -40.011 1.00 25.55 332 MET A CA 1
ATOM 2632 C C . MET A 1 332 ? -35.715 4.284 -40.907 1.00 25.55 332 MET A C 1
ATOM 2634 O O . MET A 1 332 ? -34.630 4.691 -40.506 1.00 25.55 332 MET A O 1
ATOM 2638 N N . LEU A 1 333 ? -35.920 3.810 -42.133 1.00 32.88 333 LEU A N 1
ATOM 2639 C CA . LEU A 1 333 ? -35.053 4.013 -43.284 1.00 32.88 333 LEU A CA 1
ATOM 2640 C C . LEU A 1 333 ? -34.812 5.512 -43.506 1.00 32.88 333 LEU A C 1
ATOM 2642 O O . LEU A 1 333 ? -35.770 6.283 -43.562 1.00 32.88 333 LEU A O 1
ATOM 2646 N N . GLY A 1 334 ? -33.555 5.904 -43.717 1.00 25.31 334 GLY A N 1
ATOM 2647 C CA . GLY A 1 334 ? -33.233 7.268 -44.121 1.00 25.31 334 GLY A CA 1
ATOM 2648 C C . GLY A 1 334 ? -31.760 7.518 -44.430 1.00 25.31 334 GLY A C 1
ATOM 2649 O O . GLY A 1 334 ? -31.020 7.915 -43.546 1.00 25.31 334 GLY A O 1
ATOM 2650 N N . ALA A 1 335 ? -31.432 7.384 -45.719 1.00 28.48 335 ALA A N 1
ATOM 2651 C CA . ALA A 1 335 ? -30.326 8.007 -46.457 1.00 28.48 335 ALA A CA 1
ATOM 2652 C C . ALA A 1 335 ? -28.891 7.501 -46.197 1.00 28.48 335 ALA A C 1
ATOM 2654 O O . ALA A 1 335 ? -28.311 7.669 -45.131 1.00 28.48 335 ALA A O 1
ATOM 2655 N N . GLY A 1 336 ? -28.335 6.887 -47.247 1.00 36.81 336 GLY A N 1
ATOM 2656 C CA . GLY A 1 336 ? -27.017 6.274 -47.281 1.00 36.81 336 GLY A CA 1
ATOM 2657 C C . GLY A 1 336 ? -25.852 7.242 -47.111 1.00 36.81 336 GLY A C 1
ATOM 2658 O O . GLY A 1 336 ? -25.924 8.414 -47.473 1.00 36.81 336 GLY A O 1
ATOM 2659 N N . PHE A 1 337 ? -24.750 6.676 -46.632 1.00 28.50 337 PHE A N 1
ATOM 2660 C CA . PHE A 1 337 ? -23.413 7.171 -46.906 1.00 28.50 337 PHE A CA 1
ATOM 2661 C C . PHE A 1 337 ? -22.592 6.057 -47.554 1.00 28.50 337 PHE A C 1
ATOM 2663 O O . PHE A 1 337 ? -22.714 4.883 -47.206 1.00 28.50 337 PHE A O 1
ATOM 2670 N N . SER A 1 338 ? -21.874 6.485 -48.585 1.00 35.91 338 SER A N 1
ATOM 2671 C CA . SER A 1 338 ? -21.420 5.738 -49.746 1.00 35.91 338 SER A CA 1
ATOM 2672 C C . SER A 1 338 ? -20.342 4.690 -49.494 1.00 35.91 338 SER A C 1
ATOM 2674 O O . SER A 1 338 ? -19.433 4.854 -48.686 1.00 35.91 338 SER A O 1
ATOM 2676 N N . GLN A 1 339 ? -20.410 3.688 -50.365 1.00 33.16 339 GLN A N 1
ATOM 2677 C CA . GLN A 1 339 ? -19.441 2.666 -50.761 1.00 33.16 339 GLN A CA 1
ATOM 2678 C C . GLN A 1 339 ? -18.076 3.211 -51.259 1.00 33.16 339 GLN A C 1
ATOM 2680 O O . GLN A 1 339 ? -17.381 2.536 -52.003 1.00 33.16 339 GLN A O 1
ATOM 2685 N N . GLU A 1 340 ? -17.686 4.434 -50.890 1.00 34.06 340 GLU A N 1
ATOM 2686 C CA . GLU A 1 340 ? -16.495 5.131 -51.414 1.00 34.06 340 GLU A CA 1
ATOM 2687 C C . GLU A 1 340 ? -15.244 4.958 -50.532 1.00 34.06 340 GLU A C 1
ATOM 2689 O O . GLU A 1 340 ? -14.157 5.384 -50.909 1.00 34.06 340 GLU A O 1
ATOM 2694 N N . LEU A 1 341 ? -15.368 4.311 -49.366 1.00 34.06 341 LEU A N 1
ATOM 2695 C CA . LEU A 1 341 ? -14.248 4.049 -48.448 1.00 34.06 341 LEU A CA 1
ATOM 2696 C C . LEU A 1 341 ? -13.579 2.678 -48.654 1.00 34.06 341 LEU A C 1
ATOM 2698 O O . LEU A 1 341 ? -12.483 2.469 -48.141 1.00 34.06 341 LEU A O 1
ATOM 2702 N N . GLU A 1 342 ? -14.190 1.765 -49.418 1.00 34.84 342 GLU A N 1
ATOM 2703 C CA . GLU A 1 342 ? -13.584 0.463 -49.756 1.00 34.84 342 GLU A CA 1
ATOM 2704 C C . GLU A 1 342 ? -12.647 0.532 -50.976 1.00 34.84 342 GLU A C 1
ATOM 2706 O O . GLU A 1 342 ? -11.678 -0.223 -51.038 1.00 34.84 342 GLU A O 1
ATOM 2711 N N . ASP A 1 343 ? -12.842 1.489 -51.889 1.00 35.91 343 ASP A N 1
ATOM 2712 C CA . ASP A 1 343 ? -12.060 1.580 -53.135 1.00 35.91 343 ASP A CA 1
ATOM 2713 C C . ASP A 1 343 ? -10.714 2.324 -52.988 1.00 35.91 343 ASP A C 1
ATOM 2715 O O . ASP A 1 343 ? -9.921 2.380 -53.927 1.00 35.91 343 ASP A O 1
ATOM 2719 N N . ALA A 1 344 ? -10.389 2.852 -51.802 1.00 39.12 344 ALA A N 1
ATOM 2720 C CA . ALA A 1 344 ? -9.126 3.563 -51.556 1.00 39.12 344 ALA A CA 1
ATOM 2721 C C . ALA A 1 344 ? -7.942 2.649 -51.164 1.00 39.12 344 ALA A C 1
ATOM 2723 O O . ALA A 1 344 ? -6.826 3.136 -50.988 1.00 39.12 344 ALA A O 1
ATOM 2724 N N . ALA A 1 345 ? -8.153 1.333 -51.035 1.00 37.22 345 ALA A N 1
ATOM 2725 C CA . ALA A 1 345 ? -7.109 0.369 -50.659 1.00 37.22 345 ALA A CA 1
ATOM 2726 C C . ALA A 1 345 ? -6.522 -0.427 -51.846 1.00 37.22 345 ALA A C 1
ATOM 2728 O O . ALA A 1 345 ? -5.725 -1.340 -51.635 1.00 37.22 345 ALA A O 1
ATOM 2729 N N . GLY A 1 346 ? -6.896 -0.095 -53.088 1.00 41.06 346 GLY A N 1
ATOM 2730 C CA . GLY A 1 346 ? -6.540 -0.863 -54.285 1.00 41.06 346 GLY A CA 1
ATOM 2731 C C . GLY A 1 346 ? -6.043 -0.014 -55.453 1.00 41.06 346 GLY A C 1
ATOM 2732 O O . GLY A 1 346 ? -6.617 -0.085 -56.532 1.00 41.06 346 GLY A O 1
ATOM 2733 N N . ALA A 1 347 ? -4.984 0.772 -55.262 1.00 34.31 347 ALA A N 1
ATOM 2734 C CA . ALA A 1 347 ? -4.219 1.346 -56.370 1.00 34.31 347 ALA A CA 1
ATOM 2735 C C . ALA A 1 347 ? -2.726 1.391 -56.008 1.00 34.31 347 ALA A C 1
ATOM 2737 O O . ALA A 1 347 ? -2.214 2.380 -55.488 1.00 34.31 347 ALA A O 1
ATOM 2738 N N . GLU A 1 348 ? -2.036 0.275 -56.258 1.00 42.81 348 GLU A N 1
ATOM 2739 C CA . GLU A 1 348 ? -0.607 0.305 -56.566 1.00 42.81 348 GLU A CA 1
ATOM 2740 C C . GLU A 1 348 ? -0.448 0.953 -57.947 1.00 42.81 348 GLU A C 1
ATOM 2742 O O . GLU A 1 348 ? -0.961 0.421 -58.932 1.00 42.81 348 GLU A O 1
ATOM 2747 N N . GLU A 1 349 ? 0.289 2.059 -58.038 1.00 36.97 349 GLU A N 1
ATOM 2748 C CA . GLU A 1 349 ? 0.911 2.469 -59.296 1.00 36.97 349 GLU A CA 1
ATOM 2749 C C . GLU A 1 349 ? 2.432 2.510 -59.139 1.00 36.97 349 GLU A C 1
ATOM 2751 O O . GLU A 1 349 ? 3.017 3.253 -58.352 1.00 36.97 349 GLU A O 1
ATOM 2756 N N . VAL A 1 350 ? 3.030 1.609 -59.912 1.00 39.56 350 VAL A N 1
ATOM 2757 C CA . VAL A 1 350 ? 4.413 1.552 -60.361 1.00 39.56 350 VAL A CA 1
ATOM 2758 C C . VAL A 1 350 ? 4.735 2.824 -61.144 1.00 39.56 350 VAL A C 1
ATOM 2760 O O . VAL A 1 350 ? 4.007 3.143 -62.077 1.00 39.56 350 VAL A O 1
ATOM 2763 N N . GLU A 1 351 ? 5.866 3.476 -60.865 1.00 33.44 351 GLU A N 1
ATOM 2764 C CA . GLU A 1 351 ? 6.572 4.225 -61.909 1.00 33.44 351 GLU A CA 1
ATOM 2765 C C . GLU A 1 351 ? 8.088 4.304 -61.663 1.00 33.44 351 GLU A C 1
ATOM 2767 O O . GLU A 1 351 ? 8.589 4.274 -60.538 1.00 33.44 351 GLU A O 1
ATOM 2772 N N . ASP A 1 352 ? 8.793 4.314 -62.789 1.00 34.03 352 ASP A N 1
ATOM 2773 C CA . ASP A 1 352 ? 10.160 3.879 -63.031 1.00 34.03 352 ASP A CA 1
ATOM 2774 C C . ASP A 1 352 ? 11.288 4.816 -62.555 1.00 34.03 352 ASP A C 1
ATOM 2776 O O . ASP A 1 352 ? 11.259 6.035 -62.696 1.00 34.03 352 ASP A O 1
ATOM 2780 N N . GLY A 1 353 ? 12.365 4.169 -62.100 1.00 34.59 353 GLY A N 1
ATOM 2781 C CA . GLY A 1 353 ? 13.765 4.385 -62.487 1.00 34.59 353 GLY A CA 1
ATOM 2782 C C . GLY A 1 353 ? 14.301 5.786 -62.805 1.00 34.59 353 GLY A C 1
ATOM 2783 O O . GLY A 1 353 ? 14.224 6.223 -63.946 1.00 34.59 353 GLY A O 1
ATOM 2784 N N . VAL A 1 354 ? 15.118 6.335 -61.893 1.00 32.84 354 VAL A N 1
ATOM 2785 C CA . VAL A 1 354 ? 16.374 7.039 -62.238 1.00 32.84 354 VAL A CA 1
ATOM 2786 C C . VAL A 1 354 ? 17.422 6.777 -61.142 1.00 32.84 354 VAL A C 1
ATOM 2788 O O . VAL A 1 354 ? 17.212 7.089 -59.973 1.00 32.84 354 VAL A O 1
ATOM 2791 N N . ALA A 1 355 ? 18.560 6.190 -61.520 1.00 36.06 355 ALA A N 1
ATOM 2792 C CA . ALA A 1 355 ? 19.722 5.969 -60.653 1.00 36.06 355 ALA A CA 1
ATOM 2793 C C . ALA A 1 355 ? 20.572 7.246 -60.495 1.00 36.06 355 ALA A C 1
ATOM 2795 O O . ALA A 1 355 ? 20.663 8.014 -61.455 1.00 36.06 355 ALA A O 1
ATOM 2796 N N . PRO A 1 356 ? 21.316 7.428 -59.386 1.00 35.41 356 PRO A N 1
ATOM 2797 C CA . PRO A 1 356 ? 22.460 8.324 -59.381 1.00 35.41 356 PRO A CA 1
ATOM 2798 C C . PRO A 1 356 ? 23.776 7.537 -59.414 1.00 35.41 356 PRO A C 1
ATOM 2800 O O . PRO A 1 356 ? 24.081 6.716 -58.551 1.00 35.41 356 PRO A O 1
ATOM 2803 N N . THR A 1 357 ? 24.564 7.821 -60.445 1.00 34.88 357 THR A N 1
ATOM 2804 C CA . THR A 1 357 ? 26.016 7.630 -60.476 1.00 34.88 357 THR A CA 1
ATOM 2805 C C . THR A 1 357 ? 26.741 8.743 -59.715 1.00 34.88 357 THR A C 1
ATOM 2807 O O . THR A 1 357 ? 26.379 9.910 -59.871 1.00 34.88 357 THR A O 1
ATOM 2810 N N . PHE A 1 358 ? 27.839 8.323 -59.073 1.00 37.97 358 PHE A N 1
ATOM 2811 C CA . PHE A 1 358 ? 28.901 9.032 -58.336 1.00 37.97 358 PHE A CA 1
ATOM 2812 C C . PHE A 1 358 ? 28.675 9.315 -56.852 1.00 37.97 358 PHE A C 1
ATOM 2814 O O . PHE A 1 358 ? 27.849 10.185 -56.506 1.00 37.97 358 PHE A O 1
#

pLDDT: mean 71.97, std 20.02, range [25.31, 95.94]

Foldseek 3Di:
DDPDADPPRHADAFALLVLLLQVLLQQQPQQAADFDNDRHHNVLLLVLLVVQPHDPVLSCVLNPPVPSPQSQSSLVSLLSLCLRDDDPDDDDPNNNVVNLRSNLSSLLSCLLCCLQQALPAFLLSNLLSLLLNLLSLLLRCLVQPVSRPNLVSLLNSLSLSVVLLVQLVVCCVVPVQDFFDRSNPGPPVPCDVVNVVVVVVVVVVVVVVCVVVVVPPPPPPQRAHFRADPSRHRDPDDDPSRDPDPVSHDRVRRRSNVHDNVVSSVVSLVVQCVDVSSVVSSVVSVVVCVVVDVPQDDSQRSPSDHDDPDPDDPSNPPVPPPPPDPDDPDDDDDDDDDPPVVVPVDDDDDDDDDDDDD

Radius of gyration: 25.21 Å; Cα contacts (8 Å, |Δi|>4): 354; chains: 1; bounding box: 67×51×92 Å

Secondary structure (DSSP, 8-state):
------GGG------HHHHHHHHHHGGG-TT-EEETTEEE-HHHHHHHHHHTT--HHHHHHHT-TT-TT-HHHHHHHHHHHHTPPPP-S---HHHHHHHHHHHHHHHHHHHHHHHHH-TT--HHHHHHHHHHHHHHHHHHHHHHGGGTS-HHHHHHHHHHHHHHHHHHHHHHHH-TT-SPPPTT--STT---HHHHHHHHHHHHHHHHHHHH-GGG--------PPEE-TTS-EE--SS--S---GGGS-GGGS-GGG--HHHHHHHHHHHHTTSHHHHHHHHHHHHHHHHT-TTS-BTTBTTSS-----S--TT---TT--PPPP------------TTSSGGG-------------

Sequence (358 aa):
MDLLVGHSNVTSDKDYHHVFKCLQNLKLQAQGIQILDQVLTPSIIKQYLSDAGHSQMHIQAMFHPEDKQDIMLAYMLLHNIWSLPPSGKEHSLGYHAAQEALVLLGSFFRHLLFPYVYVELTLSEQIQHLSAAAHLGLTLFHAGQQKFLPTLLYNDIMIMIKNAIFSVAKAKVNNPDGDPVWIIVGSNSNVNVLQLTEHITSTTEVANILAQKLEWDQTPHWLQLPIVDHGGRAITLPDKADHVSPQSWPKEKLLLYTVNLQTLWRLGTSFLLHNKTVKQWLEDSVRGLISEDPLNITILQPLGRALESNPLDPNNIEDNDKSPPPISTNCMLGAGFSQELEDAAGAEEVEDGVAPTF

Mean predicted aligned error: 14.54 Å

Organism: Moniliophthora roreri (strain MCA 2997) (NCBI:txid1381753)